Protein AF-A0A9P8XWJ1-F1 (afdb_monomer)

pLDDT: mean 86.33, std 16.51, range [30.7, 98.38]

Structure (mmCIF, N/CA/C/O backbone):
data_AF-A0A9P8XWJ1-F1
#
_entry.id   AF-A0A9P8XWJ1-F1
#
loop_
_atom_site.group_PDB
_atom_site.id
_atom_site.type_symbol
_atom_site.label_atom_id
_atom_site.label_alt_id
_atom_site.label_comp_id
_atom_site.label_asym_id
_atom_site.label_entity_id
_atom_site.label_seq_id
_atom_site.pdbx_PDB_ins_code
_atom_site.Cartn_x
_atom_site.Cartn_y
_atom_site.Cartn_z
_atom_site.occupancy
_atom_site.B_iso_or_equiv
_atom_site.auth_seq_id
_atom_site.auth_comp_id
_atom_site.auth_asym_id
_atom_site.auth_atom_id
_atom_site.pdbx_PDB_model_num
ATOM 1 N N . MET A 1 1 ? -22.906 -2.583 7.189 1.00 64.31 1 MET A N 1
ATOM 2 C CA . MET A 1 1 ? -22.920 -3.419 5.967 1.00 64.31 1 MET A CA 1
ATOM 3 C C . MET A 1 1 ? -23.234 -4.863 6.345 1.00 64.31 1 MET A C 1
ATOM 5 O O . MET A 1 1 ? -22.630 -5.348 7.299 1.00 64.31 1 MET A O 1
ATOM 9 N N . LYS A 1 2 ? -24.200 -5.503 5.668 1.00 77.75 2 LYS A N 1
ATOM 10 C CA . LYS A 1 2 ? -24.545 -6.926 5.864 1.00 77.75 2 LYS A CA 1
ATOM 11 C C . LYS A 1 2 ? -23.420 -7.808 5.301 1.00 77.75 2 LYS A C 1
ATOM 13 O O . LYS A 1 2 ? -22.764 -7.392 4.348 1.00 77.75 2 LYS A O 1
ATOM 18 N N . LEU A 1 3 ? -23.204 -9.005 5.848 1.00 74.56 3 LEU A N 1
ATOM 19 C CA . LEU A 1 3 ? -22.128 -9.899 5.391 1.00 74.56 3 LEU A CA 1
ATOM 20 C C . LEU A 1 3 ? -22.255 -10.234 3.892 1.00 74.56 3 LEU A C 1
ATOM 22 O O . LEU A 1 3 ? -21.298 -10.051 3.153 1.00 74.56 3 LEU A O 1
ATOM 26 N N . SER A 1 4 ? -23.468 -10.528 3.418 1.00 76.38 4 SER A N 1
ATOM 27 C CA . SER A 1 4 ? -23.737 -10.803 1.998 1.00 76.38 4 SER A CA 1
ATOM 28 C C . SER A 1 4 ? -23.405 -9.633 1.060 1.00 76.38 4 SER A C 1
ATOM 30 O O . SER A 1 4 ? -22.922 -9.835 -0.049 1.00 76.38 4 SER A O 1
ATOM 32 N N . SER A 1 5 ? -23.613 -8.388 1.504 1.00 90.81 5 SER A N 1
ATOM 33 C CA . SER A 1 5 ? -23.203 -7.197 0.738 1.00 90.81 5 SER A CA 1
ATOM 34 C C . SER A 1 5 ? -21.687 -6.973 0.735 1.00 90.81 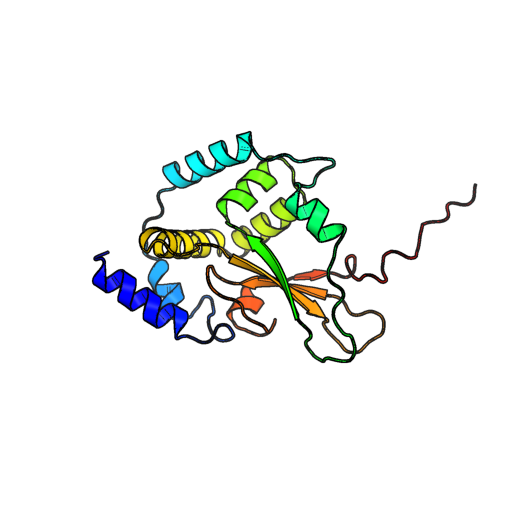5 SER A C 1
ATOM 36 O O . SER A 1 5 ? -21.157 -6.428 -0.228 1.00 90.81 5 SER A O 1
ATOM 38 N N . LEU A 1 6 ? -20.987 -7.399 1.792 1.00 94.06 6 LEU A N 1
ATOM 39 C CA . LEU A 1 6 ? -19.530 -7.308 1.890 1.00 94.06 6 LEU A CA 1
ATOM 40 C C . LEU A 1 6 ? -18.852 -8.360 1.001 1.00 94.06 6 LEU A C 1
ATOM 42 O O . LEU A 1 6 ? -17.902 -8.040 0.295 1.00 94.06 6 LEU A O 1
ATOM 46 N N . GLU A 1 7 ? -19.377 -9.585 0.995 1.00 96.00 7 GLU A N 1
ATOM 47 C CA . GLU A 1 7 ? -18.933 -10.662 0.106 1.00 96.00 7 GLU A CA 1
ATOM 48 C C . GLU A 1 7 ? -19.152 -10.291 -1.363 1.00 96.00 7 GLU A C 1
ATOM 50 O O . GLU A 1 7 ? -18.233 -10.426 -2.164 1.00 96.00 7 GLU A O 1
ATOM 55 N N . ALA A 1 8 ? -20.323 -9.744 -1.715 1.00 96.44 8 ALA A N 1
ATOM 56 C CA . ALA A 1 8 ? -20.602 -9.285 -3.077 1.00 96.44 8 ALA A CA 1
ATOM 57 C C . ALA A 1 8 ? -19.639 -8.175 -3.530 1.00 96.44 8 ALA A C 1
ATOM 59 O O . ALA A 1 8 ? -19.135 -8.219 -4.652 1.00 96.44 8 ALA A O 1
ATOM 60 N N . TRP A 1 9 ? -19.343 -7.205 -2.654 1.00 96.88 9 TRP A N 1
ATOM 61 C CA . TRP A 1 9 ? -18.320 -6.199 -2.938 1.00 96.88 9 TRP A CA 1
ATOM 62 C C . TRP A 1 9 ? -16.950 -6.839 -3.158 1.00 96.88 9 TRP A C 1
ATOM 64 O O . TRP A 1 9 ? -16.271 -6.470 -4.108 1.00 96.88 9 TRP A O 1
ATOM 74 N N . TYR A 1 10 ? -16.551 -7.794 -2.315 1.00 97.50 10 TYR A N 1
ATOM 75 C CA . TYR A 1 10 ? -15.252 -8.446 -2.449 1.00 97.50 10 TYR A CA 1
ATOM 76 C C . TYR A 1 10 ? -15.139 -9.225 -3.760 1.00 97.50 10 TYR A C 1
ATOM 78 O O . TYR A 1 10 ? -14.129 -9.092 -4.439 1.00 97.50 10 TYR A O 1
ATOM 86 N N . GLN A 1 11 ? -16.184 -9.957 -4.159 1.00 97.56 11 GLN A N 1
ATOM 87 C CA . GLN A 1 11 ? -16.216 -10.657 -5.447 1.00 97.56 11 GLN A CA 1
ATOM 88 C C . GLN A 1 11 ? -16.068 -9.688 -6.625 1.00 97.56 11 GLN A C 1
ATOM 90 O O . GLN A 1 11 ? -15.274 -9.944 -7.523 1.00 97.56 11 GLN A O 1
ATOM 95 N N . ALA A 1 12 ? -16.766 -8.548 -6.600 1.00 97.00 12 ALA A N 1
ATOM 96 C CA . ALA A 1 12 ? -16.588 -7.510 -7.615 1.00 97.00 12 ALA A CA 1
ATOM 97 C C . ALA A 1 12 ? -15.168 -6.919 -7.583 1.00 97.00 12 ALA A C 1
ATOM 99 O O . ALA A 1 12 ? -14.550 -6.738 -8.626 1.00 97.00 12 ALA A O 1
ATOM 100 N N . TYR A 1 13 ? -14.638 -6.668 -6.384 1.00 96.94 13 TYR A N 1
ATOM 101 C CA . TYR A 1 13 ? -13.308 -6.110 -6.181 1.00 96.94 13 TYR A CA 1
ATOM 102 C C . TYR A 1 13 ? -12.210 -7.015 -6.740 1.00 96.94 13 TYR A C 1
ATOM 104 O O . TYR A 1 13 ? -11.334 -6.522 -7.437 1.00 96.94 13 TYR A O 1
ATOM 112 N N . ILE A 1 14 ? -12.244 -8.327 -6.487 1.00 95.94 14 ILE A N 1
ATOM 113 C CA . ILE A 1 14 ? -11.235 -9.255 -7.030 1.00 95.94 14 ILE A CA 1
ATOM 114 C C . ILE A 1 14 ? -11.443 -9.577 -8.510 1.00 95.94 14 ILE A C 1
ATOM 116 O O . ILE A 1 14 ? -10.477 -9.922 -9.179 1.00 95.94 14 ILE A O 1
ATOM 120 N N . ALA A 1 15 ? -12.677 -9.485 -9.012 1.00 96.31 15 ALA A N 1
ATOM 121 C CA . ALA A 1 15 ? -12.976 -9.726 -10.420 1.00 96.31 15 ALA A CA 1
ATOM 122 C C . ALA A 1 15 ? -12.521 -8.570 -11.323 1.00 96.31 15 ALA A C 1
ATOM 124 O O . ALA A 1 15 ? -12.280 -8.786 -12.509 1.00 96.31 15 ALA A O 1
ATOM 125 N N . GLU A 1 16 ? -12.421 -7.352 -10.785 1.00 94.94 16 GLU A N 1
ATOM 126 C CA . GLU A 1 16 ? -11.875 -6.210 -11.515 1.00 94.94 16 GLU A CA 1
ATOM 127 C C . GLU A 1 16 ? -10.370 -6.389 -11.741 1.00 94.94 16 GLU A C 1
ATOM 129 O O . GLU A 1 16 ? -9.641 -6.706 -10.803 1.00 94.94 16 GLU A O 1
ATOM 134 N N . ASP A 1 17 ? -9.898 -6.184 -12.974 1.00 93.38 17 ASP A N 1
ATOM 135 C CA . ASP A 1 17 ? -8.477 -6.310 -13.314 1.00 93.38 17 ASP A CA 1
ATOM 136 C C . ASP A 1 17 ? -7.627 -5.404 -12.410 1.00 93.38 17 ASP A C 1
ATOM 138 O O . ASP A 1 17 ? -7.921 -4.220 -12.211 1.00 93.38 17 ASP A O 1
ATOM 142 N N . ASP A 1 18 ? -6.560 -5.965 -11.848 1.00 92.38 18 ASP A N 1
ATOM 143 C CA . ASP A 1 18 ? -5.621 -5.260 -10.984 1.00 92.38 18 ASP A CA 1
ATOM 144 C C . ASP A 1 18 ? -5.006 -4.053 -11.703 1.00 92.38 18 ASP A C 1
ATOM 146 O O . ASP A 1 18 ? -4.835 -3.000 -11.089 1.00 92.38 18 ASP A O 1
ATOM 150 N N . ASN A 1 19 ? -4.763 -4.166 -13.014 1.00 89.81 19 ASN A N 1
ATOM 151 C CA . ASN A 1 19 ? -4.269 -3.066 -13.842 1.00 89.81 19 ASN A CA 1
ATOM 152 C C . ASN A 1 19 ? -5.364 -2.079 -14.283 1.00 89.81 19 ASN A C 1
ATOM 154 O O . ASN A 1 19 ? -5.041 -1.066 -14.893 1.00 89.81 19 ASN A O 1
ATOM 158 N N . ALA A 1 20 ? -6.640 -2.339 -13.995 1.00 89.31 20 ALA A N 1
ATOM 159 C CA . ALA A 1 20 ? -7.745 -1.415 -14.268 1.00 89.31 20 ALA A CA 1
ATOM 160 C C . ALA A 1 20 ? -8.297 -0.758 -12.991 1.00 89.31 20 ALA A C 1
ATOM 162 O O . ALA A 1 20 ? -8.920 0.302 -13.060 1.00 89.31 20 ALA A O 1
ATOM 163 N N . THR A 1 21 ? -8.037 -1.356 -11.823 1.00 90.50 21 THR A N 1
ATOM 164 C CA . THR A 1 21 ? -8.576 -0.915 -10.532 1.00 90.50 21 THR A CA 1
ATOM 165 C C . THR A 1 21 ? -7.928 0.402 -10.091 1.00 90.50 21 THR A C 1
ATOM 167 O O . THR A 1 21 ? -6.889 0.424 -9.430 1.00 90.50 21 THR A O 1
ATOM 170 N N . GLY A 1 22 ? -8.551 1.524 -10.449 1.00 90.88 22 GLY A N 1
ATOM 171 C CA . GLY A 1 22 ? -8.127 2.871 -10.056 1.00 90.88 22 GLY A CA 1
ATOM 172 C C . GLY A 1 22 ? -8.945 3.469 -8.916 1.00 90.88 22 GLY A C 1
ATOM 173 O O . GLY A 1 22 ? -9.939 2.898 -8.463 1.00 90.88 22 GLY A O 1
ATOM 174 N N . VAL A 1 23 ? -8.565 4.677 -8.491 1.00 91.50 23 VAL A N 1
ATOM 175 C CA . VAL A 1 23 ? -9.314 5.464 -7.491 1.00 91.50 23 VAL A CA 1
ATOM 176 C C . VAL A 1 23 ? -10.770 5.650 -7.911 1.00 91.50 23 VAL A C 1
ATOM 178 O O . VAL A 1 23 ? -11.657 5.583 -7.063 1.00 91.50 23 VAL A O 1
ATOM 181 N N . ASP A 1 24 ? -11.022 5.843 -9.205 1.00 92.12 24 ASP A N 1
ATOM 182 C CA . ASP A 1 24 ? -12.349 6.095 -9.775 1.00 92.12 24 ASP A CA 1
ATOM 183 C C . ASP A 1 24 ? -13.157 4.834 -10.094 1.00 92.12 24 ASP A C 1
ATOM 185 O O . ASP A 1 24 ? -14.323 4.940 -10.474 1.00 92.12 24 ASP A O 1
ATOM 189 N N . SER A 1 25 ? -12.590 3.643 -9.870 1.00 93.88 25 SER A N 1
ATOM 190 C CA . SER A 1 25 ? -13.332 2.389 -10.020 1.00 93.88 25 SER A CA 1
ATOM 191 C C . SER A 1 25 ? -14.533 2.341 -9.075 1.00 93.88 25 SER A C 1
ATOM 193 O O . SER A 1 25 ? -14.470 2.778 -7.920 1.00 93.88 25 SER A O 1
ATOM 195 N N . ALA A 1 26 ? -15.644 1.767 -9.540 1.00 95.31 26 ALA A N 1
ATOM 196 C CA . ALA A 1 26 ? -16.858 1.662 -8.735 1.00 95.31 26 ALA A CA 1
ATOM 197 C C . ALA A 1 26 ? -16.607 0.890 -7.426 1.00 95.31 26 ALA A C 1
ATOM 199 O O . ALA A 1 26 ? -17.133 1.267 -6.376 1.00 95.31 26 ALA A O 1
ATOM 200 N N . VAL A 1 27 ? -15.761 -0.146 -7.462 1.00 95.69 27 VAL A N 1
ATOM 201 C CA . VAL A 1 27 ? -15.420 -0.964 -6.288 1.00 95.69 27 VAL A CA 1
ATOM 202 C C . VAL A 1 27 ? -14.600 -0.196 -5.247 1.00 95.69 27 VAL A C 1
ATOM 204 O O . VAL A 1 27 ? -14.823 -0.397 -4.051 1.00 95.69 27 VAL A O 1
ATOM 207 N N . VAL A 1 28 ? -13.716 0.722 -5.659 1.00 95.56 28 VAL A N 1
ATOM 208 C CA . VAL A 1 28 ? -12.956 1.592 -4.743 1.00 95.56 28 VAL A CA 1
ATOM 209 C C . VAL A 1 28 ? -13.824 2.751 -4.252 1.00 95.56 28 VAL A C 1
ATOM 211 O O . VAL A 1 28 ? -13.854 3.052 -3.058 1.00 95.56 28 VAL A O 1
ATOM 214 N N . GLN A 1 29 ? -14.613 3.372 -5.127 1.00 96.12 29 GLN A N 1
ATOM 215 C CA . GLN A 1 29 ? -15.541 4.442 -4.744 1.00 96.12 29 GLN A CA 1
ATOM 216 C C . GLN A 1 29 ? -16.587 3.947 -3.733 1.00 96.12 29 GLN A C 1
ATOM 218 O O . GLN A 1 29 ? -16.940 4.678 -2.805 1.00 96.12 29 GLN A O 1
ATOM 223 N N . ALA A 1 30 ? -17.009 2.682 -3.832 1.00 96.31 30 ALA A N 1
ATOM 224 C CA . ALA A 1 30 ? -17.954 2.061 -2.908 1.00 96.31 30 ALA A CA 1
ATOM 225 C C . ALA A 1 30 ? -17.471 2.026 -1.449 1.00 96.31 30 ALA A C 1
ATOM 227 O O . ALA A 1 30 ? -18.305 1.852 -0.559 1.00 96.31 30 ALA A O 1
ATOM 228 N N . VAL A 1 31 ? -16.166 2.173 -1.175 1.00 96.38 31 VAL A N 1
ATOM 229 C CA . VAL A 1 31 ? -15.649 2.245 0.202 1.00 96.38 31 VAL A CA 1
ATOM 230 C C . VAL A 1 31 ? -15.638 3.670 0.763 1.00 96.38 31 VAL A C 1
ATOM 232 O O . VAL A 1 31 ? -15.475 3.843 1.965 1.00 96.38 31 VAL A O 1
ATOM 235 N N . LYS A 1 32 ? -15.821 4.720 -0.054 1.00 93.88 32 LYS A N 1
ATOM 236 C CA . LYS A 1 32 ? -15.664 6.120 0.394 1.00 93.88 32 LYS A CA 1
ATOM 237 C C . LYS A 1 32 ? -16.662 6.556 1.468 1.00 93.88 32 LYS A C 1
ATOM 239 O O . LYS A 1 32 ? -16.348 7.455 2.247 1.00 93.88 32 LYS A O 1
ATOM 244 N N . SER A 1 33 ? -17.839 5.940 1.521 1.00 92.75 33 SER A N 1
ATOM 245 C CA . SER A 1 33 ? -18.840 6.188 2.564 1.00 92.75 33 SER A CA 1
ATOM 246 C C . SER A 1 33 ? -18.618 5.356 3.826 1.00 92.75 33 SER A C 1
ATOM 248 O O . SER A 1 33 ? -19.336 5.547 4.805 1.00 92.75 33 SER A O 1
ATOM 250 N N . ASP A 1 34 ? -17.666 4.419 3.822 1.00 95.62 34 ASP A N 1
ATOM 251 C CA . ASP A 1 34 ? -17.438 3.568 4.980 1.00 95.62 34 ASP A CA 1
ATOM 252 C C . ASP A 1 34 ? -16.922 4.391 6.156 1.00 95.62 34 ASP A C 1
ATOM 254 O O . ASP A 1 34 ? -16.013 5.229 6.031 1.00 95.62 34 ASP A O 1
ATOM 258 N N . TYR A 1 35 ? -17.512 4.113 7.316 1.00 95.31 35 TYR A N 1
ATOM 259 C CA . TYR A 1 35 ? -17.020 4.606 8.586 1.00 95.31 35 TYR A CA 1
ATOM 260 C C . TYR A 1 35 ? -15.664 3.963 8.880 1.00 95.31 35 TYR A C 1
ATOM 262 O O . TYR A 1 35 ? -15.520 2.740 8.820 1.00 95.31 35 TYR A O 1
ATOM 270 N N . LEU A 1 36 ? -14.686 4.811 9.181 1.00 95.69 36 LEU A N 1
ATOM 271 C CA . LEU A 1 36 ? -13.386 4.408 9.688 1.00 95.69 36 LEU A CA 1
ATOM 272 C C . LEU A 1 36 ? -13.329 4.859 11.145 1.00 95.69 36 LEU A C 1
ATOM 274 O O . LEU A 1 36 ? -13.524 6.041 11.423 1.00 95.69 36 LEU A O 1
ATOM 278 N N . ASP A 1 37 ? -13.119 3.908 12.047 1.00 95.94 37 ASP A N 1
ATOM 279 C CA . ASP A 1 37 ? -12.967 4.175 13.473 1.00 95.94 37 ASP A CA 1
ATOM 280 C C . ASP A 1 37 ? -11.558 4.733 13.716 1.00 95.94 37 ASP A C 1
ATOM 282 O O . ASP A 1 37 ? -10.585 3.984 13.826 1.00 95.94 37 ASP A O 1
ATOM 286 N N . ASP A 1 38 ? -11.442 6.062 13.687 1.00 95.50 38 ASP A N 1
ATOM 287 C CA . ASP A 1 38 ? -10.157 6.758 13.786 1.00 95.50 38 ASP A CA 1
ATOM 288 C C . ASP A 1 38 ? -9.490 6.522 15.166 1.00 95.50 38 ASP A C 1
ATOM 290 O O . ASP A 1 38 ? -8.261 6.446 15.242 1.00 95.50 38 ASP A O 1
ATOM 294 N N . ASP A 1 39 ? -10.271 6.297 16.233 1.00 97.50 39 ASP A N 1
ATOM 295 C CA . ASP A 1 39 ? -9.760 5.972 17.574 1.00 97.50 39 ASP A CA 1
ATOM 296 C C . ASP A 1 39 ? -9.165 4.561 17.624 1.00 97.50 39 ASP A C 1
ATOM 298 O O . ASP A 1 39 ? -8.081 4.354 18.183 1.00 97.50 39 ASP A O 1
ATOM 302 N N . LEU A 1 40 ? -9.835 3.586 17.002 1.00 95.56 40 LEU A N 1
ATOM 303 C CA . LEU A 1 40 ? -9.312 2.228 16.864 1.00 95.56 40 LEU A CA 1
ATOM 304 C C . LEU A 1 40 ? -8.042 2.208 16.006 1.00 95.56 40 LEU A C 1
ATOM 306 O O . LEU A 1 40 ? -7.062 1.559 16.380 1.00 95.56 40 LEU A O 1
ATOM 310 N N . VAL A 1 41 ? -8.041 2.932 14.881 1.00 96.94 41 VAL A N 1
ATOM 311 C CA . VAL A 1 41 ? -6.864 3.070 14.009 1.00 96.94 41 VAL A CA 1
ATOM 312 C C . VAL A 1 41 ? -5.699 3.665 14.794 1.00 96.94 41 VAL A C 1
ATOM 314 O O . VAL A 1 41 ? -4.618 3.080 14.807 1.00 96.94 41 VAL A O 1
ATOM 317 N N . ASN A 1 42 ? -5.911 4.775 15.507 1.00 97.56 42 ASN A N 1
ATOM 318 C CA . ASN A 1 42 ? -4.863 5.396 16.311 1.00 97.56 42 ASN A CA 1
ATOM 319 C C . ASN A 1 42 ? -4.377 4.460 17.426 1.00 97.56 42 ASN A C 1
ATOM 321 O O . ASN A 1 42 ? -3.173 4.308 17.613 1.00 97.56 42 ASN A O 1
ATOM 325 N N . SER A 1 43 ? -5.282 3.769 18.122 1.00 97.62 43 SER A N 1
ATOM 326 C CA . SER A 1 43 ? -4.913 2.807 19.168 1.00 97.62 43 SER A CA 1
ATOM 327 C C . SER A 1 43 ? -4.020 1.692 18.621 1.00 97.62 43 SER A C 1
ATOM 329 O O . SER A 1 43 ? -3.002 1.353 19.231 1.00 97.62 43 SER A O 1
ATOM 331 N N . ARG A 1 44 ? -4.348 1.155 17.439 1.00 97.06 44 ARG A N 1
ATOM 332 C CA . ARG A 1 44 ? -3.524 0.145 16.769 1.00 97.06 44 ARG A CA 1
ATOM 333 C C . ARG A 1 44 ? -2.182 0.715 16.321 1.00 97.06 44 ARG A C 1
ATOM 335 O O . ARG A 1 44 ? -1.163 0.071 16.551 1.00 97.06 44 ARG A O 1
ATOM 342 N N . VAL A 1 45 ? -2.152 1.928 15.772 1.00 98.12 45 VAL A N 1
ATOM 343 C CA . VAL A 1 45 ? -0.901 2.614 15.417 1.00 98.12 45 VAL A CA 1
ATOM 344 C C . VAL A 1 45 ? -0.007 2.790 16.646 1.00 98.12 45 VAL A C 1
ATOM 346 O O . VAL A 1 45 ? 1.157 2.412 16.580 1.00 98.12 45 VAL A O 1
ATOM 349 N N . GLN A 1 46 ? -0.525 3.271 17.784 1.00 97.94 46 GLN A N 1
ATOM 350 C CA . GLN A 1 46 ? 0.268 3.405 19.018 1.00 97.94 46 GLN A CA 1
ATOM 351 C C . GLN A 1 46 ? 0.781 2.051 19.529 1.00 97.94 46 GLN A C 1
ATOM 353 O O . GLN A 1 46 ? 1.933 1.947 19.951 1.00 97.94 46 GLN A O 1
ATOM 358 N N . SER A 1 47 ? -0.040 1.000 19.451 1.00 97.50 47 SER A N 1
ATOM 359 C CA . SER A 1 47 ? 0.382 -0.356 19.818 1.00 97.50 47 SER A CA 1
ATOM 360 C C . SER A 1 47 ? 1.512 -0.869 18.921 1.00 97.50 47 SER A C 1
ATOM 362 O O . SER A 1 47 ? 2.482 -1.429 19.424 1.00 97.50 47 SER A O 1
ATOM 364 N N . LEU A 1 48 ? 1.409 -0.675 17.603 1.00 97.12 48 LEU A N 1
ATOM 365 C CA . LEU A 1 48 ? 2.443 -1.075 16.644 1.00 97.12 48 LEU A CA 1
ATOM 366 C C . LEU A 1 48 ? 3.722 -0.259 16.838 1.00 97.12 48 LEU A C 1
ATOM 368 O O . LEU A 1 48 ? 4.822 -0.806 16.780 1.00 97.12 48 LEU A O 1
ATOM 372 N N . ARG A 1 49 ? 3.575 1.033 17.141 1.00 96.06 49 ARG A N 1
ATOM 373 C CA . ARG A 1 49 ? 4.666 1.972 17.401 1.00 96.06 49 ARG A CA 1
ATOM 374 C C . ARG A 1 49 ? 5.553 1.505 18.554 1.00 96.06 49 ARG A C 1
ATOM 376 O O . ARG A 1 49 ? 6.768 1.495 18.408 1.00 96.06 49 ARG A O 1
ATOM 383 N N . ALA A 1 50 ? 4.955 1.011 19.640 1.00 92.00 50 ALA A N 1
ATOM 384 C CA . ALA A 1 50 ? 5.686 0.453 20.782 1.00 92.00 50 ALA A CA 1
ATOM 385 C C . ALA A 1 50 ? 6.579 -0.753 20.421 1.00 92.00 50 ALA A C 1
ATOM 387 O O . ALA A 1 50 ? 7.513 -1.073 21.153 1.00 92.00 50 ALA A O 1
ATOM 388 N N . THR A 1 51 ? 6.301 -1.418 19.296 1.00 92.94 51 THR A N 1
ATOM 389 C CA . THR A 1 51 ? 7.056 -2.580 18.801 1.00 92.94 51 THR A CA 1
ATOM 390 C C . THR A 1 51 ? 7.895 -2.282 17.555 1.00 92.94 51 THR A C 1
ATOM 392 O O . THR A 1 51 ? 8.655 -3.138 17.101 1.00 92.94 51 THR A O 1
ATOM 395 N N . ALA A 1 52 ? 7.779 -1.080 16.985 1.00 91.94 52 ALA A N 1
ATOM 396 C CA . ALA A 1 52 ? 8.467 -0.711 15.759 1.00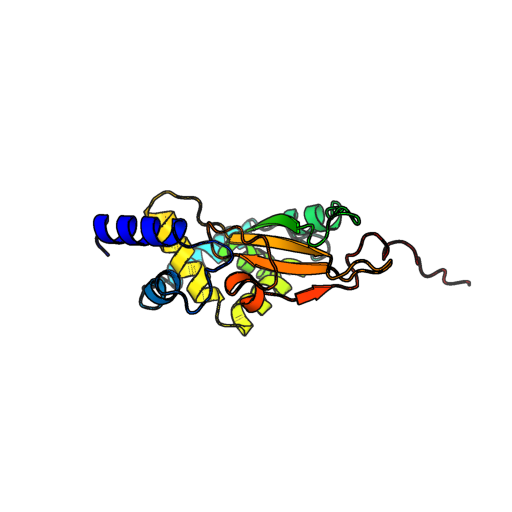 91.94 52 ALA A CA 1
ATOM 397 C C . ALA A 1 52 ? 9.944 -0.411 16.053 1.00 91.94 52 ALA A C 1
ATOM 399 O O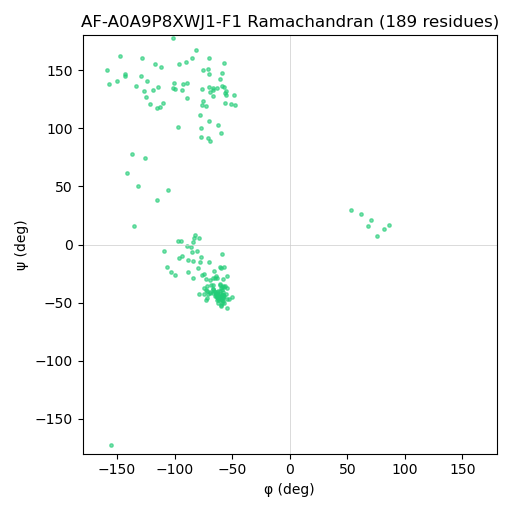 . ALA A 1 52 ? 10.311 0.669 16.499 1.00 91.94 52 ALA A O 1
ATOM 400 N N . CYS A 1 53 ? 10.818 -1.376 15.776 1.00 93.06 53 CYS A N 1
ATOM 401 C CA . CYS A 1 53 ? 12.258 -1.177 15.887 1.00 93.06 53 CYS A CA 1
ATOM 402 C C . CYS A 1 53 ? 12.781 -0.401 14.665 1.00 93.06 53 CYS A C 1
ATOM 404 O O . CYS A 1 53 ? 12.770 -0.920 13.542 1.00 93.06 53 CYS A O 1
ATOM 406 N N . VAL A 1 54 ? 13.217 0.846 14.883 1.00 96.00 54 VAL A N 1
ATOM 407 C CA . VAL A 1 54 ? 13.861 1.704 13.876 1.00 96.00 54 VAL A CA 1
ATOM 408 C C . VAL A 1 54 ? 15.318 1.936 14.261 1.00 96.00 54 VAL A C 1
ATOM 410 O O . VAL A 1 54 ? 15.622 2.550 15.279 1.00 96.00 54 VAL A O 1
ATOM 413 N N . GLU A 1 55 ? 16.231 1.489 13.404 1.00 94.69 55 GLU A N 1
ATOM 414 C CA . GLU A 1 55 ? 17.671 1.649 13.583 1.00 94.69 55 GLU A CA 1
ATOM 415 C C . GLU A 1 55 ? 18.235 2.476 12.432 1.00 94.69 55 GLU A C 1
ATOM 417 O O . GLU A 1 55 ? 17.918 2.242 11.266 1.00 94.69 55 GLU A O 1
ATOM 422 N N . GLN A 1 56 ? 19.069 3.471 12.747 1.00 94.94 56 GLN A N 1
ATOM 423 C CA . GLN A 1 56 ? 19.706 4.340 11.743 1.00 94.94 56 GLN A CA 1
ATOM 424 C C . GLN A 1 56 ? 18.699 4.993 10.766 1.00 94.94 56 GLN A C 1
ATOM 426 O O . GLN A 1 56 ? 19.023 5.304 9.621 1.00 94.94 56 GLN A O 1
ATOM 431 N N . GLY A 1 57 ? 17.466 5.228 11.229 1.00 96.19 57 GLY A N 1
ATOM 432 C CA . GLY A 1 57 ? 16.397 5.838 10.439 1.00 96.19 57 GLY A CA 1
ATOM 433 C C . GLY A 1 57 ? 15.641 4.881 9.514 1.00 96.19 57 GLY A C 1
ATOM 434 O O . GLY A 1 57 ? 14.903 5.358 8.652 1.00 96.19 57 GLY A O 1
ATOM 435 N N . PHE A 1 58 ? 15.784 3.560 9.667 1.00 97.19 58 PHE A N 1
ATOM 436 C CA . PHE A 1 58 ? 15.007 2.565 8.923 1.00 97.19 58 PHE A CA 1
ATOM 437 C C . PHE A 1 58 ? 14.460 1.477 9.851 1.00 97.19 58 PHE A C 1
ATOM 439 O O . PHE A 1 58 ? 15.172 0.967 10.712 1.00 97.19 58 PHE A O 1
ATOM 446 N N . CYS A 1 59 ? 13.193 1.094 9.672 1.00 97.44 59 CYS A N 1
ATOM 447 C CA . CYS A 1 59 ? 12.676 -0.110 10.318 1.00 97.44 59 CYS A CA 1
ATOM 448 C C . CYS A 1 59 ? 13.295 -1.365 9.687 1.00 97.44 59 CYS A C 1
ATOM 450 O O . CYS A 1 59 ? 13.758 -1.318 8.543 1.00 97.44 59 CYS A O 1
ATOM 452 N N . HIS A 1 60 ? 13.252 -2.494 10.400 1.00 95.44 60 HIS A N 1
ATOM 453 C CA . HIS A 1 60 ? 13.848 -3.756 9.942 1.00 95.44 60 HIS A CA 1
ATOM 454 C C . HIS A 1 60 ? 13.426 -4.146 8.512 1.00 95.44 60 HIS A C 1
ATOM 456 O O . HIS A 1 60 ? 14.275 -4.461 7.682 1.00 95.44 60 HIS A O 1
ATOM 462 N N . GLN A 1 61 ? 12.132 -4.035 8.184 1.00 95.31 61 GLN A N 1
ATOM 463 C CA . GLN A 1 61 ? 11.616 -4.348 6.844 1.00 95.31 61 GLN A CA 1
ATOM 464 C C . GLN A 1 61 ? 12.185 -3.417 5.759 1.00 95.31 61 GLN A C 1
ATOM 466 O O . GLN A 1 61 ? 12.554 -3.876 4.682 1.00 95.31 61 GLN A O 1
ATOM 471 N N . CYS A 1 62 ? 12.268 -2.109 6.030 1.00 95.94 62 CYS A N 1
ATOM 472 C CA . CYS A 1 62 ? 12.820 -1.135 5.084 1.00 95.94 62 CYS A CA 1
ATOM 473 C C . CYS A 1 62 ? 14.325 -1.315 4.897 1.00 95.94 62 CYS A C 1
ATOM 475 O O . CYS A 1 62 ? 14.805 -1.237 3.771 1.00 95.94 62 CYS A O 1
ATOM 477 N N . LYS A 1 63 ? 15.056 -1.567 5.988 1.00 95.00 63 LYS A N 1
ATOM 478 C CA . LYS A 1 63 ? 16.492 -1.848 5.949 1.00 95.00 63 LYS A CA 1
ATOM 479 C C . LYS A 1 63 ? 16.765 -3.086 5.099 1.00 95.00 63 LYS A C 1
ATOM 481 O O . LYS A 1 63 ? 17.506 -2.995 4.128 1.00 95.00 63 LYS A O 1
ATOM 486 N N . HIS A 1 64 ? 16.068 -4.187 5.386 1.00 94.38 64 HIS A N 1
ATOM 487 C CA . HIS A 1 64 ? 16.185 -5.423 4.618 1.00 94.38 64 HIS A CA 1
ATOM 488 C C . HIS A 1 64 ? 15.863 -5.209 3.135 1.00 94.38 64 HIS A C 1
ATOM 490 O O . HIS A 1 64 ? 16.614 -5.664 2.278 1.00 94.38 64 HIS A O 1
ATOM 496 N N . LEU A 1 65 ? 14.768 -4.505 2.822 1.00 94.25 65 LEU A N 1
ATOM 497 C CA . LEU A 1 65 ? 14.386 -4.195 1.444 1.00 94.25 65 LEU A CA 1
ATOM 498 C C . LEU A 1 65 ? 15.480 -3.412 0.702 1.00 94.25 65 LEU A C 1
ATOM 500 O O . LEU A 1 65 ? 15.778 -3.734 -0.441 1.00 94.25 65 LEU A O 1
ATOM 504 N N . LEU A 1 66 ? 16.069 -2.392 1.329 1.00 91.56 66 LEU A N 1
ATOM 505 C CA . LEU A 1 66 ? 17.103 -1.566 0.700 1.00 91.56 66 LEU A CA 1
ATOM 506 C C . LEU A 1 66 ? 18.437 -2.311 0.545 1.00 91.56 66 LEU A C 1
ATOM 508 O O . LEU A 1 66 ? 19.112 -2.137 -0.464 1.00 91.56 66 LEU A O 1
ATOM 512 N N . GLU A 1 67 ? 18.800 -3.164 1.505 1.00 92.12 67 GLU A N 1
ATOM 513 C CA . GLU A 1 67 ? 19.993 -4.022 1.430 1.00 92.12 67 GLU A CA 1
ATOM 514 C C . GLU A 1 67 ? 19.847 -5.135 0.378 1.00 92.12 67 GLU A C 1
ATOM 516 O O . GLU A 1 67 ? 20.829 -5.529 -0.248 1.00 92.12 67 GLU A O 1
ATOM 521 N N . HIS A 1 68 ? 18.619 -5.608 0.148 1.00 92.12 68 HIS A N 1
ATOM 522 C CA . HIS A 1 68 ? 18.290 -6.685 -0.790 1.00 92.1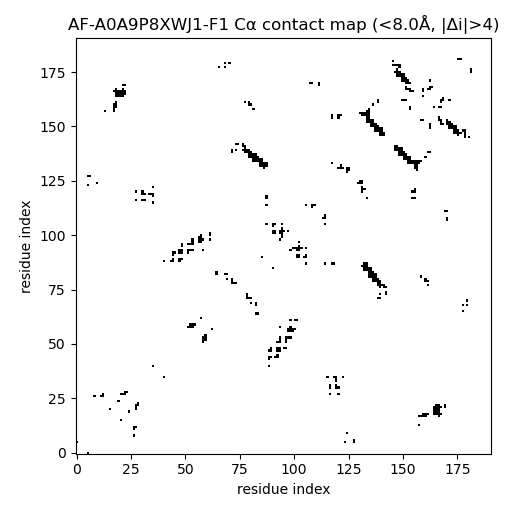2 68 HIS A CA 1
ATOM 523 C C . HIS A 1 68 ? 17.413 -6.182 -1.933 1.00 92.12 68 HIS A C 1
ATOM 525 O O . HIS A 1 68 ? 16.474 -6.862 -2.364 1.00 92.12 68 HIS A O 1
ATOM 531 N N . TRP A 1 69 ? 17.701 -4.969 -2.405 1.00 89.75 69 TRP A N 1
ATOM 532 C CA . TRP A 1 69 ? 16.906 -4.347 -3.448 1.00 89.75 69 TRP A CA 1
ATOM 533 C C . TRP A 1 69 ? 16.841 -5.256 -4.684 1.00 89.75 69 TRP A C 1
ATOM 535 O O . TRP A 1 69 ? 17.877 -5.765 -5.127 1.00 89.75 69 TRP A O 1
ATOM 545 N N . PRO A 1 70 ? 15.649 -5.528 -5.242 1.00 88.44 70 PRO A N 1
ATOM 546 C CA . PRO A 1 70 ? 15.522 -6.535 -6.281 1.00 88.44 70 PRO A CA 1
ATOM 547 C C . PRO A 1 70 ? 16.244 -6.116 -7.560 1.00 88.44 70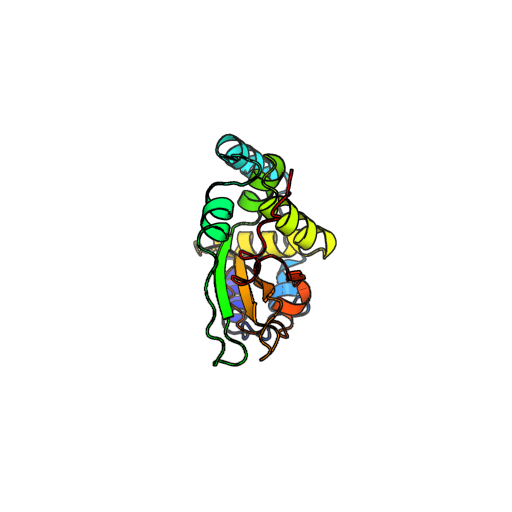 PRO A C 1
ATOM 549 O O . PRO A 1 70 ? 16.046 -5.021 -8.088 1.00 88.44 70 PRO A O 1
ATOM 552 N N . SER A 1 71 ? 17.014 -7.049 -8.116 1.00 85.00 71 SER A N 1
ATOM 553 C CA . SER A 1 71 ? 17.462 -6.946 -9.501 1.00 85.00 71 SER A CA 1
ATOM 554 C C . SER A 1 71 ? 16.294 -7.292 -10.421 1.00 85.00 71 SER A C 1
ATOM 556 O O . SER A 1 71 ? 15.684 -8.358 -10.291 1.00 85.00 71 SER A O 1
ATOM 558 N N . LEU A 1 72 ? 15.963 -6.372 -11.322 1.00 85.56 72 LEU A N 1
ATOM 559 C CA . LEU A 1 72 ? 14.967 -6.573 -12.365 1.00 85.56 72 LEU A CA 1
ATOM 560 C C . LEU A 1 72 ? 15.686 -6.911 -13.681 1.00 85.56 72 LEU A C 1
ATOM 562 O O . LEU A 1 72 ? 16.660 -6.224 -14.011 1.00 85.56 72 LEU A O 1
ATOM 566 N N . PRO A 1 73 ? 15.237 -7.935 -14.434 1.00 84.06 73 PRO A N 1
ATOM 567 C CA . PRO A 1 73 ? 15.812 -8.259 -15.736 1.00 84.06 73 PRO A CA 1
ATOM 568 C C . PRO A 1 73 ? 15.739 -7.051 -16.678 1.00 84.06 73 PRO A C 1
ATOM 570 O O . PRO A 1 73 ? 14.730 -6.349 -16.726 1.00 84.06 73 PRO A O 1
ATOM 573 N N . ARG A 1 74 ? 16.841 -6.782 -17.386 1.00 76.56 74 ARG A N 1
ATOM 574 C CA . ARG A 1 74 ? 16.974 -5.623 -18.291 1.00 76.56 74 ARG A CA 1
ATOM 575 C C . ARG A 1 74 ? 16.400 -5.894 -19.676 1.00 76.56 74 ARG A C 1
ATOM 577 O O . ARG A 1 74 ? 15.963 -4.977 -20.351 1.00 76.56 74 ARG A O 1
ATOM 584 N N . ASP A 1 75 ? 16.436 -7.154 -20.079 1.00 77.19 75 ASP A N 1
ATOM 585 C CA . ASP A 1 75 ? 15.949 -7.683 -21.350 1.00 77.19 75 ASP A CA 1
ATOM 586 C C . ASP A 1 75 ? 14.426 -7.848 -21.380 1.00 77.19 75 ASP A C 1
ATOM 588 O O . ASP A 1 75 ? 13.829 -7.991 -22.445 1.00 77.19 75 ASP A O 1
ATOM 592 N N . VAL A 1 76 ? 13.782 -7.797 -20.214 1.00 77.62 76 VAL A N 1
ATOM 593 C CA . VAL A 1 76 ? 12.329 -7.849 -20.100 1.00 77.62 76 VAL A CA 1
ATOM 594 C C . VAL A 1 76 ? 11.798 -6.429 -19.972 1.00 77.62 76 VAL A C 1
ATOM 596 O O . VAL A 1 76 ? 11.811 -5.822 -18.896 1.00 77.62 76 VAL A O 1
ATOM 599 N N . LEU A 1 77 ? 11.286 -5.911 -21.090 1.00 74.44 77 LEU A N 1
ATOM 600 C CA . LEU A 1 77 ? 10.468 -4.704 -21.100 1.00 74.44 77 LEU A CA 1
ATOM 601 C C . LEU A 1 77 ? 9.391 -4.816 -20.021 1.00 74.44 77 LEU A C 1
ATOM 603 O O . LEU A 1 77 ? 8.667 -5.808 -19.953 1.00 74.44 77 LEU A O 1
ATOM 607 N N . ARG A 1 78 ? 9.287 -3.783 -19.180 1.00 78.38 78 ARG A N 1
ATOM 608 C CA . ARG A 1 78 ? 8.318 -3.716 -18.078 1.00 78.38 78 ARG A CA 1
ATOM 609 C C . ARG A 1 78 ? 8.489 -4.804 -17.009 1.00 78.38 78 ARG A C 1
ATOM 611 O O . ARG A 1 78 ? 7.527 -5.113 -16.308 1.00 78.38 78 ARG A O 1
ATOM 618 N N . ALA A 1 79 ? 9.698 -5.342 -16.830 1.00 85.62 79 ALA A N 1
ATOM 619 C CA . ALA A 1 79 ? 10.004 -6.163 -15.666 1.00 85.62 79 ALA A CA 1
ATOM 620 C C . ALA A 1 79 ? 9.584 -5.432 -14.387 1.00 85.62 79 ALA A C 1
ATOM 622 O O . ALA A 1 79 ? 10.065 -4.330 -14.111 1.00 85.62 79 ALA A O 1
ATOM 623 N N . HIS A 1 80 ? 8.693 -6.052 -13.619 1.00 90.56 80 HIS A N 1
ATOM 624 C CA . HIS A 1 80 ? 8.240 -5.537 -12.339 1.00 90.56 80 HIS A CA 1
ATOM 625 C C . HIS A 1 80 ? 8.366 -6.610 -11.262 1.00 90.56 80 HIS A C 1
ATOM 627 O O . HIS A 1 80 ? 8.457 -7.809 -11.545 1.00 90.56 80 HIS A O 1
ATOM 633 N N . ARG A 1 81 ? 8.373 -6.179 -10.004 1.00 92.88 81 ARG A N 1
ATOM 634 C CA . ARG A 1 81 ? 8.350 -7.083 -8.855 1.00 92.88 81 ARG A CA 1
ATOM 635 C C . ARG A 1 81 ? 7.647 -6.426 -7.677 1.00 92.88 81 ARG A C 1
ATOM 637 O O . ARG A 1 81 ? 7.876 -5.253 -7.397 1.00 92.88 81 ARG A O 1
ATOM 644 N N . ILE A 1 82 ? 6.854 -7.209 -6.948 1.00 94.38 82 ILE A N 1
ATOM 645 C CA . ILE A 1 82 ? 6.386 -6.833 -5.613 1.00 94.38 82 ILE A CA 1
ATOM 646 C C . ILE A 1 82 ? 7.561 -6.940 -4.644 1.00 94.38 82 ILE A C 1
ATOM 648 O O . ILE A 1 82 ? 8.140 -8.013 -4.478 1.00 94.38 82 ILE A O 1
ATOM 652 N N . VAL A 1 83 ? 7.929 -5.825 -4.023 1.00 94.88 83 VAL A N 1
ATOM 653 C CA . VAL A 1 83 ? 9.126 -5.735 -3.175 1.00 94.88 83 VAL A CA 1
ATOM 654 C C . VAL A 1 83 ? 8.796 -5.757 -1.694 1.00 94.88 83 VAL A C 1
ATOM 656 O O . VAL A 1 83 ? 9.640 -6.108 -0.874 1.00 94.88 83 VAL A O 1
ATOM 659 N N . ARG A 1 84 ? 7.567 -5.378 -1.340 1.00 95.00 84 ARG A N 1
ATOM 660 C CA . ARG A 1 84 ? 7.106 -5.365 0.043 1.00 95.00 84 ARG A CA 1
ATOM 661 C C . ARG A 1 84 ? 5.591 -5.446 0.104 1.00 95.00 84 ARG A C 1
ATOM 663 O O . ARG A 1 84 ? 4.900 -4.755 -0.634 1.00 95.00 84 ARG A O 1
ATOM 670 N N . VAL A 1 85 ? 5.093 -6.243 1.035 1.00 96.50 85 VAL A N 1
ATOM 671 C CA . VAL A 1 85 ? 3.701 -6.207 1.486 1.00 96.50 85 VAL A CA 1
ATOM 672 C C . VAL A 1 85 ? 3.635 -5.277 2.698 1.00 96.50 85 VAL A C 1
ATOM 674 O O . VAL A 1 85 ? 4.557 -5.285 3.515 1.00 96.50 85 VAL A O 1
ATOM 677 N N . LEU A 1 86 ? 2.611 -4.432 2.790 1.00 95.56 86 LEU A N 1
ATOM 678 C CA . LEU A 1 86 ? 2.495 -3.433 3.854 1.00 95.56 86 LEU A CA 1
ATOM 679 C C . LEU A 1 86 ? 1.052 -3.245 4.327 1.00 95.56 86 LEU A C 1
ATOM 681 O O . LEU A 1 86 ? 0.118 -3.288 3.528 1.00 95.56 86 LEU A O 1
ATOM 685 N N . GLU A 1 87 ? 0.889 -2.982 5.620 1.00 96.94 87 GLU A N 1
ATOM 686 C CA . GLU A 1 87 ? -0.339 -2.432 6.201 1.00 96.94 87 GLU A CA 1
ATOM 687 C C . GLU A 1 87 ? -0.161 -0.928 6.434 1.00 96.94 87 GLU A C 1
ATOM 689 O O . GLU A 1 87 ? 0.891 -0.478 6.900 1.00 96.94 87 GLU A O 1
ATOM 694 N N . THR A 1 88 ? -1.181 -0.120 6.140 1.00 97.81 88 THR A N 1
ATOM 695 C CA . THR A 1 88 ? -1.064 1.340 6.308 1.00 97.81 88 THR A CA 1
ATOM 696 C C . THR A 1 88 ? -0.835 1.771 7.756 1.00 97.81 88 THR A C 1
ATOM 698 O O . THR A 1 88 ? -0.210 2.804 7.994 1.00 97.81 88 THR A O 1
ATOM 701 N N . GLU A 1 89 ? -1.325 1.003 8.728 1.00 97.88 89 GLU A N 1
ATOM 702 C CA . GLU A 1 89 ? -1.127 1.252 10.161 1.00 97.88 89 GLU A CA 1
ATOM 703 C C . GLU A 1 89 ? 0.317 0.935 10.598 1.00 97.88 89 GLU A C 1
ATOM 705 O O . GLU A 1 89 ? 0.911 1.716 11.339 1.00 97.88 89 GLU A O 1
ATOM 710 N N . GLU A 1 90 ? 0.931 -0.138 10.081 1.00 97.56 90 GLU A N 1
ATOM 711 C CA . GLU A 1 90 ? 2.351 -0.457 10.322 1.00 97.56 90 GLU A CA 1
ATOM 712 C C . GLU A 1 90 ? 3.285 0.584 9.700 1.00 97.56 90 GLU A C 1
ATOM 714 O O . GLU A 1 90 ? 4.291 0.979 10.296 1.00 97.56 90 GLU A O 1
ATOM 719 N N . VAL A 1 91 ? 2.953 1.046 8.491 1.00 98.00 91 VAL A N 1
ATOM 720 C CA . VAL A 1 91 ? 3.712 2.099 7.816 1.00 98.00 91 VAL A CA 1
ATOM 721 C C . VAL A 1 91 ? 3.625 3.413 8.587 1.00 98.00 91 VAL A C 1
ATOM 723 O O . VAL A 1 91 ? 4.661 4.047 8.780 1.00 98.00 91 VAL A O 1
ATOM 726 N N . GLU A 1 92 ? 2.439 3.810 9.061 1.00 98.38 92 GLU A N 1
ATOM 727 C CA . GLU A 1 92 ? 2.291 5.000 9.910 1.00 98.38 92 GLU A CA 1
ATOM 728 C C . GLU A 1 92 ? 3.085 4.854 11.213 1.00 98.38 92 GLU A C 1
ATOM 730 O O . GLU A 1 92 ? 3.867 5.739 11.552 1.00 98.38 92 GLU A O 1
ATOM 735 N N . ALA A 1 93 ? 2.959 3.722 11.910 1.00 98.31 93 ALA A N 1
ATOM 736 C CA . ALA A 1 93 ? 3.674 3.474 13.159 1.00 98.31 93 ALA A CA 1
ATOM 737 C C . ALA A 1 93 ? 5.199 3.581 12.987 1.00 98.31 93 ALA A C 1
ATOM 739 O O . ALA A 1 93 ? 5.864 4.302 13.730 1.00 98.31 93 ALA A O 1
ATOM 740 N N . ALA A 1 94 ? 5.758 2.932 11.961 1.00 98.19 94 ALA A N 1
ATOM 741 C CA . ALA A 1 94 ? 7.186 3.014 11.666 1.00 98.19 94 ALA A CA 1
ATOM 742 C C . ALA A 1 94 ? 7.616 4.421 11.216 1.00 98.19 94 ALA A C 1
ATOM 744 O O . ALA A 1 94 ? 8.727 4.850 11.524 1.00 98.19 94 ALA A O 1
ATOM 745 N N . ALA A 1 95 ? 6.763 5.146 10.485 1.00 98.19 95 ALA A N 1
ATOM 746 C CA . ALA A 1 95 ? 7.022 6.533 10.105 1.00 98.19 95 ALA A CA 1
ATOM 747 C C . ALA A 1 95 ? 7.110 7.452 11.334 1.00 98.19 95 ALA A C 1
ATOM 749 O O . ALA A 1 95 ? 7.999 8.301 11.388 1.00 98.19 95 ALA A O 1
ATOM 750 N N . LEU A 1 96 ? 6.229 7.258 12.322 1.00 98.00 96 LEU A N 1
ATOM 751 C CA . LEU A 1 96 ? 6.237 7.995 13.590 1.00 98.00 96 LEU A CA 1
ATOM 752 C C . LEU A 1 96 ? 7.467 7.671 14.454 1.00 98.00 96 LEU A C 1
ATOM 754 O O . LEU A 1 96 ? 7.942 8.548 15.170 1.00 98.00 96 LEU A O 1
ATOM 758 N N . GLU A 1 97 ? 8.027 6.464 14.333 1.00 98.00 97 GLU A N 1
ATOM 759 C CA . GLU A 1 97 ? 9.325 6.085 14.926 1.00 98.00 97 GLU A CA 1
ATOM 760 C C . GLU A 1 97 ? 10.545 6.525 14.093 1.00 98.00 97 GLU A C 1
ATOM 762 O O . GLU A 1 97 ? 11.683 6.164 14.385 1.00 98.00 97 GLU A O 1
ATOM 767 N N . GLY A 1 98 ? 10.345 7.324 13.042 1.00 97.69 98 GLY A N 1
ATOM 768 C CA . GLY A 1 98 ? 11.439 7.928 12.279 1.00 97.69 98 GLY A CA 1
ATOM 769 C C . GLY A 1 98 ? 12.010 7.057 11.158 1.00 97.69 98 GLY A C 1
ATOM 770 O O . GLY A 1 98 ? 13.097 7.347 10.650 1.00 97.69 98 GLY A O 1
ATOM 771 N N . CYS A 1 99 ? 11.302 6.007 10.726 1.00 98.31 99 CYS A N 1
ATOM 772 C CA . CYS A 1 99 ? 11.692 5.250 9.539 1.00 98.31 99 CYS A CA 1
ATOM 773 C C . CYS A 1 99 ? 11.473 6.078 8.263 1.00 98.31 99 CYS A C 1
ATOM 775 O O . CYS A 1 99 ? 10.355 6.166 7.759 1.00 98.31 99 CYS A O 1
ATOM 777 N N . ARG A 1 100 ? 12.555 6.564 7.646 1.00 97.00 100 ARG A N 1
ATOM 778 C CA . ARG A 1 100 ? 12.532 7.478 6.489 1.00 97.00 100 ARG A CA 1
ATOM 779 C C . ARG A 1 100 ? 11.733 6.950 5.295 1.00 97.00 100 ARG A C 1
ATOM 781 O O . ARG A 1 100 ? 10.972 7.702 4.692 1.00 97.00 100 ARG A O 1
ATOM 788 N N . PHE A 1 101 ? 11.871 5.665 4.959 1.00 94.94 101 PHE A N 1
ATOM 789 C CA . PHE A 1 101 ? 11.152 5.083 3.817 1.00 94.94 101 PHE A CA 1
ATOM 790 C C . PHE A 1 101 ? 9.647 4.921 4.090 1.00 94.94 101 PHE A C 1
ATOM 792 O O . PHE A 1 101 ? 8.826 5.244 3.236 1.00 94.94 101 PHE A O 1
ATOM 799 N N . CYS A 1 102 ? 9.264 4.512 5.304 1.00 97.50 102 CYS A N 1
ATOM 800 C CA . CYS A 1 102 ? 7.861 4.504 5.725 1.00 97.50 102 CYS A CA 1
ATOM 801 C C . CYS A 1 102 ? 7.278 5.922 5.798 1.00 97.50 102 CYS A C 1
ATOM 803 O O . CYS A 1 102 ? 6.163 6.121 5.334 1.00 97.50 102 CYS A O 1
ATOM 805 N N . THR A 1 103 ? 8.025 6.914 6.301 1.00 97.38 103 THR A N 1
ATOM 806 C CA . THR A 1 103 ? 7.611 8.329 6.284 1.00 97.38 103 THR A CA 1
ATOM 807 C C . THR A 1 103 ? 7.330 8.802 4.866 1.00 97.38 103 THR A C 1
ATOM 809 O O . THR A 1 103 ? 6.308 9.437 4.625 1.00 97.38 103 THR A O 1
ATOM 812 N N . PHE A 1 104 ? 8.201 8.451 3.918 1.00 94.38 104 PHE A N 1
ATOM 813 C CA . PHE A 1 104 ? 7.995 8.751 2.509 1.00 94.38 104 PHE A CA 1
ATOM 814 C C . PHE A 1 104 ? 6.697 8.113 1.977 1.00 94.38 104 PHE A C 1
ATOM 816 O O . PHE A 1 104 ? 5.846 8.825 1.445 1.00 94.38 104 PHE A O 1
ATOM 823 N N . ILE A 1 105 ? 6.504 6.802 2.172 1.00 94.81 105 ILE A N 1
ATOM 824 C CA . ILE A 1 105 ? 5.295 6.080 1.735 1.00 94.81 105 ILE A CA 1
ATOM 825 C C . ILE A 1 105 ? 4.033 6.709 2.339 1.00 94.81 105 ILE A C 1
ATOM 827 O O . ILE A 1 105 ? 3.079 7.018 1.623 1.00 94.81 105 ILE A O 1
ATOM 831 N N . PHE A 1 106 ? 4.038 6.925 3.654 1.00 95.81 106 PHE A N 1
ATOM 832 C CA . PHE A 1 106 ? 2.917 7.493 4.391 1.00 95.81 106 PHE A CA 1
ATOM 833 C C . PHE A 1 106 ? 2.559 8.893 3.886 1.00 95.81 106 PHE A C 1
ATOM 835 O O . PHE A 1 106 ? 1.395 9.172 3.599 1.00 95.81 106 PHE A O 1
ATOM 842 N N . TYR A 1 107 ? 3.566 9.756 3.715 1.00 94.62 107 TYR A N 1
ATOM 843 C CA . TYR A 1 107 ? 3.377 11.102 3.186 1.00 94.62 107 TYR A CA 1
ATOM 844 C C . TYR A 1 107 ? 2.746 11.076 1.793 1.00 94.62 107 TYR A C 1
ATOM 846 O O . TYR A 1 107 ? 1.811 11.834 1.551 1.00 94.62 107 TYR A O 1
ATOM 854 N N . ARG A 1 108 ? 3.195 10.190 0.893 1.00 91.19 108 ARG A N 1
ATOM 855 C CA . ARG A 1 108 ? 2.626 10.066 -0.460 1.00 91.19 108 ARG A CA 1
ATOM 856 C C . ARG A 1 108 ? 1.158 9.653 -0.429 1.00 91.19 108 ARG A C 1
ATOM 858 O O . ARG A 1 108 ? 0.331 10.348 -1.018 1.00 91.19 108 ARG A O 1
ATOM 865 N N . LEU A 1 109 ? 0.823 8.600 0.321 1.00 93.62 109 LEU A N 1
ATOM 866 C CA . LEU A 1 109 ? -0.563 8.147 0.475 1.00 93.62 109 LEU A CA 1
ATOM 867 C C . LEU A 1 109 ? -1.465 9.242 1.056 1.00 93.62 109 LEU A C 1
ATOM 869 O O . LEU A 1 109 ? -2.611 9.386 0.633 1.00 93.62 109 LEU A O 1
ATOM 873 N N . ASN A 1 110 ? -0.964 10.016 2.021 1.00 93.69 110 ASN A N 1
ATOM 874 C CA . ASN A 1 110 ? -1.722 11.108 2.621 1.00 93.69 110 ASN A CA 1
ATOM 875 C C . ASN A 1 110 ? -1.873 12.304 1.666 1.00 93.69 110 ASN A C 1
ATOM 877 O O . ASN A 1 110 ? -2.977 12.809 1.487 1.00 93.69 110 ASN A O 1
ATOM 881 N N . PHE A 1 111 ? -0.787 12.722 1.010 1.00 90.69 111 PHE A N 1
ATOM 882 C CA . PHE A 1 111 ? -0.767 13.839 0.062 1.00 90.69 111 PHE A CA 1
ATOM 883 C C . PHE A 1 111 ? -1.717 13.612 -1.120 1.00 90.69 111 PHE A C 1
ATOM 885 O O . PHE A 1 111 ? -2.389 14.538 -1.561 1.00 90.69 111 PHE A O 1
ATOM 892 N N . GLN A 1 112 ? -1.824 12.370 -1.593 1.00 88.75 112 GLN A N 1
ATOM 893 C CA . GLN A 1 112 ? -2.727 11.985 -2.681 1.00 88.75 112 GLN A CA 1
ATOM 894 C C . GLN A 1 112 ? -4.164 11.699 -2.204 1.00 88.75 112 GLN A C 1
ATOM 896 O O . GLN A 1 112 ? -5.015 11.312 -3.000 1.00 88.75 112 GLN A O 1
ATOM 901 N N . GLY A 1 113 ? -4.458 11.856 -0.906 1.00 91.88 113 GLY A N 1
ATOM 902 C CA . GLY A 1 113 ? -5.780 11.576 -0.335 1.00 91.88 113 GLY A CA 1
ATOM 903 C C . GLY A 1 113 ? -6.167 10.090 -0.339 1.00 91.88 113 GLY A C 1
ATOM 904 O O . GLY A 1 113 ? -7.340 9.756 -0.164 1.00 91.88 113 GLY A O 1
ATOM 905 N N . LEU A 1 114 ? -5.203 9.185 -0.526 1.00 94.12 114 LEU A N 1
ATOM 906 C CA . LEU A 1 114 ? -5.429 7.745 -0.668 1.00 94.12 114 LEU A CA 1
ATOM 907 C C . LEU A 1 114 ? -5.439 6.999 0.662 1.00 94.12 114 LEU A C 1
ATOM 909 O O . LEU A 1 114 ? -6.071 5.949 0.761 1.00 94.12 114 LEU A O 1
ATOM 913 N N . LEU A 1 115 ? -4.795 7.538 1.700 1.00 96.06 115 LEU A N 1
ATOM 914 C CA . LEU A 1 115 ? -4.627 6.853 2.986 1.00 96.06 115 LEU A CA 1
ATOM 915 C C . LEU A 1 115 ? -5.955 6.341 3.575 1.00 96.06 115 LEU A C 1
ATOM 917 O O . LEU A 1 115 ? -6.056 5.178 3.966 1.00 96.06 115 LEU A O 1
ATOM 921 N N . ARG A 1 116 ? -7.003 7.179 3.598 1.00 96.50 116 ARG A N 1
ATOM 922 C CA . ARG A 1 116 ? -8.321 6.767 4.119 1.00 96.50 116 ARG A CA 1
ATOM 923 C C . ARG A 1 116 ? -8.965 5.690 3.246 1.00 96.50 116 ARG A C 1
ATOM 925 O O . ARG A 1 116 ? -9.588 4.777 3.778 1.00 96.50 116 ARG A O 1
ATOM 932 N N . THR A 1 117 ? -8.817 5.782 1.926 1.00 97.00 117 THR A N 1
ATOM 933 C CA . THR A 1 117 ? -9.333 4.780 0.981 1.00 97.00 117 THR A CA 1
ATOM 934 C C . THR A 1 117 ? -8.672 3.427 1.214 1.00 97.00 117 THR A C 1
ATOM 936 O O . THR A 1 117 ? -9.381 2.437 1.368 1.00 97.00 117 THR A O 1
ATOM 939 N N . PHE A 1 118 ? -7.343 3.396 1.344 1.00 97.44 118 PHE A N 1
ATOM 940 C CA . PHE A 1 118 ? -6.603 2.183 1.688 1.00 97.44 118 PHE A CA 1
ATOM 941 C C . PHE A 1 118 ? -7.141 1.567 2.980 1.00 97.44 118 PHE A C 1
ATOM 943 O O . PHE A 1 118 ? -7.609 0.435 2.956 1.00 97.44 118 PHE A O 1
ATOM 950 N N . ARG A 1 119 ? -7.203 2.336 4.073 1.00 97.75 119 ARG A N 1
ATOM 951 C CA . ARG A 1 119 ? -7.704 1.851 5.374 1.00 97.75 119 ARG A CA 1
ATOM 952 C C . ARG A 1 119 ? -9.117 1.288 5.325 1.00 97.75 119 ARG A C 1
ATOM 954 O O . ARG A 1 119 ? -9.421 0.319 6.011 1.00 97.75 119 ARG A O 1
ATOM 961 N N . ARG A 1 120 ? -9.996 1.874 4.513 1.00 97.94 120 ARG A N 1
ATOM 962 C CA . ARG A 1 120 ? -11.367 1.378 4.337 1.00 97.94 120 ARG A CA 1
ATOM 963 C C . ARG A 1 120 ? -11.404 0.048 3.589 1.00 97.94 120 ARG A C 1
ATOM 965 O O . ARG A 1 120 ? -12.142 -0.847 3.997 1.00 97.94 120 ARG A O 1
ATOM 972 N N . ILE A 1 121 ? -10.585 -0.109 2.547 1.00 97.88 121 ILE A N 1
ATOM 973 C CA . ILE A 1 121 ? -10.425 -1.395 1.854 1.00 97.88 121 ILE A CA 1
ATOM 974 C C . ILE A 1 121 ? -9.840 -2.430 2.823 1.00 97.88 121 ILE A C 1
ATOM 976 O O . ILE A 1 121 ? -10.411 -3.509 2.967 1.00 97.88 121 ILE A O 1
ATOM 980 N N . GLU A 1 122 ? -8.774 -2.089 3.554 1.00 98.06 122 GLU A N 1
ATOM 981 C CA . GLU A 1 122 ? -8.194 -2.965 4.577 1.00 98.06 122 GLU A CA 1
ATOM 982 C C . GLU A 1 122 ? -9.252 -3.397 5.603 1.00 98.06 122 GLU A C 1
ATOM 984 O O . GLU A 1 122 ? -9.389 -4.583 5.887 1.00 98.06 122 GLU A O 1
ATOM 989 N N . ALA A 1 123 ? -10.058 -2.466 6.120 1.00 96.94 123 ALA A N 1
ATOM 990 C CA . ALA A 1 123 ? -11.119 -2.769 7.076 1.00 96.94 123 ALA A CA 1
ATOM 991 C C . ALA A 1 123 ? -12.173 -3.735 6.505 1.00 96.94 123 ALA A C 1
ATOM 993 O O . ALA A 1 123 ? -12.609 -4.647 7.212 1.00 96.94 123 ALA A O 1
ATOM 994 N N . ARG A 1 124 ? -12.571 -3.586 5.232 1.00 97.12 124 ARG A N 1
ATOM 995 C CA . ARG A 1 124 ? -13.468 -4.547 4.563 1.00 97.12 124 ARG A CA 1
ATOM 996 C C . ARG A 1 124 ? -12.837 -5.934 4.458 1.00 97.12 124 ARG A C 1
ATOM 998 O O . ARG A 1 124 ? -13.502 -6.911 4.799 1.00 97.12 124 ARG A O 1
ATOM 1005 N N . LEU A 1 125 ? -11.571 -6.019 4.051 1.00 97.31 125 LEU A N 1
ATOM 1006 C CA . LEU A 1 125 ? -10.842 -7.287 3.937 1.00 97.31 125 LEU A CA 1
ATOM 1007 C C . LEU A 1 125 ? -10.679 -7.973 5.303 1.00 97.31 125 LEU A C 1
ATOM 1009 O O . LEU A 1 125 ? -11.013 -9.150 5.434 1.00 97.31 125 LEU A O 1
ATOM 1013 N N . ARG A 1 126 ? -10.301 -7.229 6.354 1.00 95.94 126 ARG A N 1
ATOM 1014 C CA . ARG A 1 126 ? -10.201 -7.753 7.732 1.00 95.94 126 ARG A CA 1
ATOM 1015 C C . ARG A 1 126 ? -11.527 -8.334 8.219 1.00 95.94 126 ARG A C 1
ATOM 1017 O O . ARG A 1 126 ? -11.543 -9.387 8.847 1.00 95.94 126 ARG A O 1
ATOM 1024 N N . ARG A 1 127 ? -12.652 -7.679 7.910 1.00 95.56 127 ARG A N 1
ATOM 1025 C CA . ARG A 1 127 ? -13.996 -8.161 8.280 1.00 95.56 127 ARG A CA 1
ATOM 1026 C C . ARG A 1 127 ? -14.398 -9.463 7.586 1.00 95.56 127 ARG A C 1
ATOM 1028 O O . ARG A 1 127 ? -15.273 -10.151 8.100 1.00 95.56 127 ARG A O 1
ATOM 1035 N N . LEU A 1 128 ? -13.787 -9.778 6.447 1.00 96.06 128 LEU A N 1
ATOM 1036 C CA . LEU A 1 128 ? -13.938 -11.054 5.746 1.00 96.06 128 LEU A CA 1
ATOM 1037 C C . LEU A 1 128 ? -12.916 -12.110 6.199 1.00 96.06 128 LEU A C 1
ATOM 1039 O O . LEU A 1 128 ? -12.937 -13.224 5.689 1.00 96.06 128 LEU A O 1
ATOM 1043 N N . GLY A 1 129 ? -12.013 -11.778 7.130 1.00 96.12 129 GLY A N 1
ATOM 1044 C CA . GLY A 1 129 ? -10.911 -12.659 7.525 1.00 96.12 129 GLY A CA 1
ATOM 1045 C C . GLY A 1 129 ? -9.831 -12.809 6.448 1.00 96.12 129 GLY A C 1
ATOM 1046 O O . GLY A 1 129 ? -9.090 -13.788 6.461 1.00 96.12 129 GLY A O 1
ATOM 1047 N N . LEU A 1 130 ? -9.750 -11.864 5.506 1.00 96.75 130 LEU A N 1
ATOM 1048 C CA . LEU A 1 130 ? -8.790 -11.879 4.405 1.00 96.75 130 LEU A CA 1
ATOM 1049 C C . LEU A 1 130 ? -7.548 -11.035 4.730 1.00 96.75 130 LEU A C 1
ATOM 1051 O O . LEU A 1 130 ? -7.647 -10.081 5.511 1.00 96.75 130 LEU A O 1
ATOM 1055 N N . PRO A 1 131 ? -6.393 -11.322 4.094 1.00 95.00 131 PRO A N 1
ATOM 1056 C CA . PRO A 1 131 ? -5.222 -10.458 4.174 1.00 95.00 131 PRO A CA 1
ATOM 1057 C C . PRO A 1 131 ? -5.567 -9.035 3.727 1.00 95.00 131 PRO A C 1
ATOM 1059 O O . PRO A 1 131 ? -6.032 -8.809 2.612 1.00 95.00 131 PRO A O 1
ATOM 1062 N N . ALA A 1 132 ? -5.345 -8.073 4.616 1.00 95.38 132 ALA A N 1
ATOM 1063 C CA . ALA A 1 132 ? -5.701 -6.674 4.423 1.00 95.38 132 ALA A CA 1
ATOM 1064 C C . ALA A 1 132 ? -4.461 -5.830 4.132 1.00 95.38 132 ALA A C 1
ATOM 1066 O O . ALA A 1 132 ? -4.245 -4.791 4.748 1.00 95.38 132 ALA A O 1
ATOM 1067 N N . THR A 1 133 ? -3.622 -6.322 3.228 1.00 97.12 133 THR A N 1
ATOM 1068 C CA . THR A 1 133 ? -2.307 -5.756 2.960 1.00 97.12 133 THR A CA 1
ATOM 1069 C C . THR A 1 133 ? -2.232 -5.188 1.552 1.00 97.12 133 THR A C 1
ATOM 1071 O O . THR A 1 133 ? -2.688 -5.797 0.584 1.00 97.12 133 THR A O 1
ATOM 1074 N N . ALA A 1 134 ? -1.648 -4.001 1.440 1.00 96.50 134 ALA A N 1
ATOM 1075 C CA . ALA A 1 134 ? -1.225 -3.411 0.181 1.00 96.50 134 ALA A CA 1
ATOM 1076 C C . ALA A 1 134 ? 0.129 -3.985 -0.253 1.00 96.50 134 ALA A C 1
ATOM 1078 O O . ALA A 1 134 ? 0.843 -4.617 0.531 1.00 96.50 134 ALA A O 1
ATOM 1079 N N . SER A 1 135 ? 0.506 -3.738 -1.504 1.00 95.38 135 SER A N 1
ATOM 1080 C CA . SER A 1 135 ? 1.802 -4.154 -2.034 1.00 95.38 135 SER A CA 1
ATOM 1081 C C . SER A 1 135 ? 2.543 -2.974 -2.659 1.00 95.38 135 SER A C 1
ATOM 1083 O O . SER A 1 135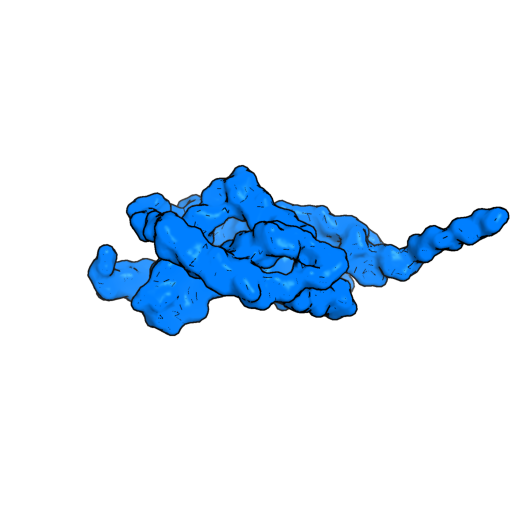 ? 1.975 -2.196 -3.417 1.00 95.38 135 SER A O 1
ATOM 1085 N N . LEU A 1 136 ? 3.819 -2.823 -2.311 1.00 95.19 136 LEU A N 1
ATOM 1086 C CA . LEU A 1 136 ? 4.759 -1.921 -2.964 1.00 95.19 136 LEU A CA 1
ATOM 1087 C C . LEU A 1 136 ? 5.429 -2.689 -4.101 1.00 95.19 136 LEU A C 1
ATOM 1089 O O . LEU A 1 136 ? 6.020 -3.751 -3.876 1.00 95.19 136 LEU A O 1
ATOM 1093 N N . ALA A 1 137 ? 5.363 -2.135 -5.300 1.00 93.81 137 ALA A N 1
ATOM 1094 C CA . ALA A 1 137 ? 5.945 -2.700 -6.503 1.00 93.81 137 ALA A CA 1
ATOM 1095 C C . ALA A 1 137 ? 7.032 -1.782 -7.068 1.00 93.81 137 ALA A C 1
ATOM 1097 O O . ALA A 1 137 ? 7.034 -0.578 -6.808 1.00 93.81 137 ALA A O 1
ATOM 1098 N N . VAL A 1 138 ? 7.960 -2.369 -7.826 1.00 92.38 138 VAL A N 1
ATOM 1099 C CA . VAL A 1 138 ? 9.013 -1.660 -8.560 1.00 92.38 138 VAL A CA 1
ATOM 1100 C C . VAL A 1 138 ? 9.048 -2.109 -10.018 1.00 92.38 138 VAL A C 1
ATOM 1102 O O . VAL A 1 138 ? 8.831 -3.291 -10.283 1.00 92.38 138 VAL A O 1
ATOM 1105 N N . GLN A 1 139 ? 9.360 -1.202 -10.947 1.00 89.44 139 GLN A N 1
ATOM 1106 C CA . GLN A 1 139 ? 9.529 -1.471 -12.383 1.00 89.44 139 GLN A CA 1
ATOM 1107 C C . GLN A 1 139 ? 10.664 -0.628 -12.972 1.00 89.44 139 GLN A C 1
ATOM 1109 O O . GLN A 1 139 ? 10.871 0.512 -12.560 1.00 89.44 139 GLN A O 1
ATOM 1114 N N . ASN A 1 140 ? 11.384 -1.159 -13.961 1.00 84.44 140 ASN A N 1
ATOM 1115 C CA . ASN A 1 140 ? 12.346 -0.370 -14.739 1.00 84.44 140 ASN A CA 1
ATOM 1116 C C . ASN A 1 140 ? 11.606 0.537 -15.745 1.00 84.44 140 ASN A C 1
ATOM 1118 O O . ASN A 1 140 ? 10.713 0.067 -16.449 1.00 84.44 140 ASN A O 1
ATOM 1122 N N . TRP A 1 141 ? 11.982 1.819 -15.841 1.00 75.69 141 TRP A N 1
ATOM 1123 C CA . TRP A 1 141 ? 11.274 2.800 -16.684 1.00 75.69 141 TRP A CA 1
ATOM 1124 C C . TRP A 1 141 ? 11.621 2.739 -18.186 1.00 75.69 141 TRP A C 1
ATOM 1126 O O . TRP A 1 141 ? 10.828 3.215 -18.990 1.00 75.69 141 TRP A O 1
ATOM 1136 N N . THR A 1 142 ? 12.758 2.167 -18.615 1.00 69.31 142 THR A N 1
ATOM 1137 C CA . THR A 1 142 ? 13.201 2.171 -20.037 1.00 69.31 142 THR A CA 1
ATOM 1138 C C . THR A 1 142 ? 14.144 0.996 -20.391 1.00 69.31 142 THR A C 1
ATOM 1140 O O . THR A 1 142 ? 14.339 0.097 -19.580 1.00 69.31 142 THR A O 1
ATOM 1143 N N . GLU A 1 143 ? 14.723 0.981 -21.601 1.00 61.84 143 GLU A N 1
ATOM 1144 C CA . GLU A 1 143 ? 15.746 0.014 -22.061 1.00 61.84 143 GLU A CA 1
ATOM 1145 C C . GLU A 1 143 ? 17.202 0.513 -21.885 1.00 61.84 143 GLU A C 1
ATOM 1147 O O . GLU A 1 143 ? 18.143 -0.145 -22.322 1.00 61.84 143 GLU A O 1
ATOM 1152 N N . LEU A 1 144 ? 17.426 1.694 -21.292 1.00 61.00 144 LEU A N 1
ATOM 1153 C CA . LEU A 1 144 ? 18.751 2.335 -21.276 1.00 61.00 144 LEU A CA 1
ATOM 1154 C C . LEU A 1 144 ? 19.609 1.950 -20.057 1.00 61.00 144 LEU A C 1
ATOM 1156 O O . LEU A 1 144 ? 19.108 1.605 -18.990 1.00 61.00 144 LEU A O 1
ATOM 1160 N N . ASP A 1 145 ? 20.932 2.089 -20.192 1.00 59.28 145 ASP A N 1
ATOM 1161 C CA . ASP A 1 145 ? 21.937 1.655 -19.206 1.00 59.28 145 ASP A CA 1
ATOM 1162 C C . ASP A 1 145 ? 21.786 2.258 -17.795 1.00 59.28 145 ASP A C 1
ATOM 1164 O O . ASP A 1 145 ? 22.295 1.681 -16.833 1.00 59.28 145 ASP A O 1
ATOM 1168 N N . PHE A 1 146 ? 21.055 3.370 -17.655 1.00 61.75 146 PHE A N 1
ATOM 1169 C CA . PHE A 1 146 ? 20.660 3.995 -16.389 1.00 61.75 146 PHE A CA 1
ATOM 1170 C C . PHE A 1 146 ? 19.140 4.179 -16.342 1.00 61.75 146 PHE A C 1
ATOM 1172 O O . PHE A 1 146 ? 18.614 5.280 -16.500 1.00 61.75 146 PHE A O 1
ATOM 1179 N N . THR A 1 147 ? 18.408 3.090 -16.134 1.00 65.50 147 THR A N 1
ATOM 1180 C CA . THR A 1 147 ? 1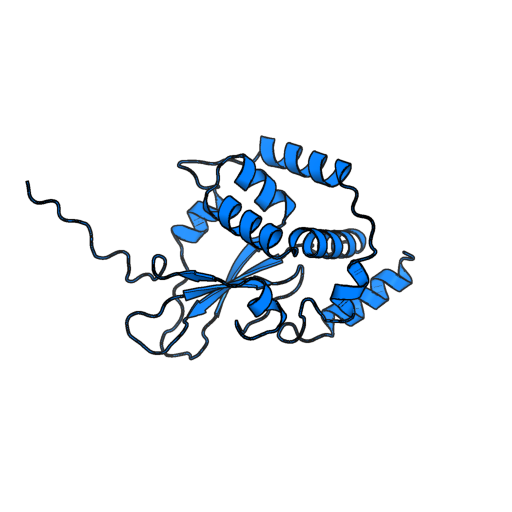6.963 3.171 -15.937 1.00 65.50 147 THR A CA 1
ATOM 1181 C C . THR A 1 147 ? 16.623 3.668 -14.540 1.00 65.50 147 THR A C 1
ATOM 1183 O O . THR A 1 147 ? 16.959 2.978 -13.568 1.00 65.50 147 THR A O 1
ATOM 1186 N N . PRO A 1 148 ? 15.915 4.804 -14.408 1.00 76.50 148 PRO A N 1
ATOM 1187 C CA . PRO A 1 148 ? 15.208 5.077 -13.174 1.00 76.50 148 PRO A CA 1
ATOM 1188 C C . PRO A 1 148 ? 14.212 3.949 -12.916 1.00 76.50 148 PRO A C 1
ATOM 1190 O O . PRO A 1 148 ? 13.687 3.314 -13.841 1.00 76.50 148 PRO A O 1
ATOM 1193 N N . GLN A 1 149 ? 13.995 3.674 -11.638 1.00 83.31 149 GLN A N 1
ATOM 1194 C CA . GLN A 1 149 ? 12.996 2.713 -11.217 1.00 83.31 149 GLN A CA 1
ATOM 1195 C C . GLN A 1 149 ? 11.762 3.451 -10.743 1.00 83.31 149 GLN A C 1
ATOM 1197 O O . GLN A 1 149 ? 11.842 4.421 -9.988 1.00 83.31 149 GLN A O 1
ATOM 1202 N N . LEU A 1 150 ? 10.622 2.968 -11.201 1.00 87.50 150 LEU A N 1
ATOM 1203 C CA . LEU A 1 150 ? 9.321 3.412 -10.758 1.00 87.50 150 LEU A CA 1
ATOM 1204 C C . LEU A 1 150 ? 8.908 2.576 -9.573 1.00 87.50 150 LEU A C 1
ATOM 1206 O O . LEU A 1 150 ? 9.087 1.360 -9.585 1.00 87.50 150 LEU A O 1
ATOM 1210 N N . LEU A 1 151 ? 8.314 3.223 -8.587 1.00 90.25 151 LEU A N 1
ATOM 1211 C CA . LEU A 1 151 ? 7.711 2.562 -7.449 1.00 90.25 151 LEU A CA 1
ATOM 1212 C C . LEU A 1 151 ? 6.256 2.993 -7.353 1.00 90.25 151 LEU A C 1
ATOM 1214 O O . LEU A 1 151 ? 5.967 4.169 -7.555 1.00 90.25 151 LEU A O 1
ATOM 1218 N N . TRP A 1 152 ? 5.360 2.070 -7.017 1.00 93.12 152 TRP A N 1
ATOM 1219 C CA . TRP A 1 152 ? 3.950 2.367 -6.748 1.00 93.12 152 TRP A CA 1
ATOM 1220 C C . TRP A 1 152 ? 3.387 1.432 -5.683 1.00 93.12 152 TRP A C 1
ATOM 1222 O O . TRP A 1 152 ? 3.956 0.381 -5.383 1.00 93.12 152 TRP A O 1
ATOM 1232 N N . ILE A 1 153 ? 2.260 1.832 -5.103 1.00 94.25 153 ILE A N 1
ATOM 1233 C CA . ILE A 1 153 ? 1.562 1.089 -4.059 1.00 94.25 153 ILE A CA 1
ATOM 1234 C C . ILE A 1 153 ? 0.207 0.653 -4.608 1.00 94.25 153 ILE A C 1
ATOM 1236 O O . ILE A 1 153 ? -0.644 1.488 -4.918 1.00 94.25 153 ILE A O 1
ATOM 1240 N N . ASN A 1 154 ? -0.000 -0.654 -4.698 1.00 95.12 154 ASN A N 1
ATOM 1241 C CA . ASN A 1 154 ? -1.277 -1.244 -5.072 1.00 95.12 154 ASN A CA 1
ATOM 1242 C C . ASN A 1 154 ? -2.269 -1.174 -3.910 1.00 95.12 154 ASN A C 1
ATOM 1244 O O . ASN A 1 154 ? -1.876 -1.253 -2.743 1.00 95.12 154 ASN A O 1
ATOM 1248 N N . PHE A 1 155 ? -3.563 -1.092 -4.226 1.00 96.06 155 PHE A N 1
ATOM 1249 C CA . PHE A 1 155 ? -4.612 -1.204 -3.215 1.00 96.06 155 PHE A CA 1
ATOM 1250 C C . PHE A 1 155 ? -4.518 -2.529 -2.432 1.00 96.06 155 PHE A C 1
ATOM 1252 O O . PHE A 1 155 ? -3.975 -3.516 -2.935 1.00 96.06 155 PHE A O 1
ATOM 1259 N N . PRO A 1 156 ? -5.057 -2.589 -1.202 1.00 97.38 156 PRO A N 1
ATOM 1260 C CA . PRO A 1 156 ? -5.026 -3.811 -0.408 1.00 97.38 156 PRO A CA 1
ATOM 1261 C C . PRO A 1 156 ? -5.634 -5.013 -1.144 1.00 97.38 156 PRO A C 1
ATOM 1263 O O . PRO A 1 156 ? -6.743 -4.924 -1.666 1.00 97.38 156 PRO A O 1
ATOM 1266 N N . GLY A 1 157 ? -4.914 -6.132 -1.206 1.00 95.62 157 GLY A N 1
ATOM 1267 C CA . GLY A 1 157 ? -5.331 -7.329 -1.947 1.00 95.62 157 GLY A CA 1
ATOM 1268 C C . GLY A 1 157 ? -5.173 -7.255 -3.473 1.00 95.62 157 GLY A C 1
ATOM 1269 O O . GLY A 1 157 ? -5.622 -8.174 -4.152 1.00 95.62 157 GLY A O 1
ATOM 1270 N N . LYS A 1 158 ? -4.546 -6.200 -4.012 1.00 94.50 158 LYS A N 1
ATOM 1271 C CA . LYS A 1 158 ? -4.252 -6.023 -5.444 1.00 94.50 158 LYS A CA 1
ATOM 1272 C C . LYS A 1 158 ? -2.753 -6.092 -5.725 1.00 94.50 158 LYS A C 1
ATOM 1274 O O . LYS A 1 158 ? -1.929 -5.767 -4.864 1.00 94.50 158 LYS A O 1
ATOM 1279 N N . SER A 1 159 ? -2.400 -6.505 -6.939 1.00 92.31 159 SER A N 1
ATOM 1280 C CA . SER A 1 159 ? -1.020 -6.639 -7.418 1.00 92.31 159 SER A CA 1
ATOM 1281 C C . SER A 1 159 ? -0.895 -6.193 -8.876 1.00 92.31 159 SER A C 1
ATOM 1283 O O . SER A 1 159 ? -0.525 -6.985 -9.741 1.00 92.31 159 SER A O 1
ATOM 1285 N N . ALA A 1 160 ? -1.193 -4.918 -9.157 1.00 89.56 160 ALA A N 1
ATOM 1286 C CA . ALA A 1 160 ? -1.020 -4.377 -10.500 1.00 89.56 160 ALA A CA 1
ATOM 1287 C C . ALA A 1 160 ? 0.446 -4.509 -10.936 1.00 89.56 160 ALA A C 1
ATOM 1289 O O . ALA A 1 160 ? 1.375 -4.244 -10.162 1.00 89.56 160 ALA A O 1
ATOM 1290 N N . SER A 1 161 ? 0.628 -4.934 -12.181 1.00 86.44 161 SER A N 1
ATOM 1291 C CA . SER A 1 161 ? 1.920 -5.232 -12.797 1.00 86.44 161 SER A CA 1
ATOM 1292 C C . SER A 1 161 ? 2.473 -4.075 -13.623 1.00 86.44 161 SER A C 1
ATOM 1294 O O . SER A 1 161 ? 3.625 -4.119 -14.050 1.00 86.44 161 SER A O 1
ATOM 1296 N N . GLU A 1 162 ? 1.652 -3.056 -13.883 1.00 82.25 162 GLU A N 1
ATOM 1297 C CA . GLU A 1 162 ? 2.002 -1.947 -14.763 1.00 82.25 162 GLU A CA 1
ATOM 1298 C C . GLU A 1 162 ? 1.852 -0.595 -14.067 1.00 82.25 162 GLU A C 1
ATOM 1300 O O . GLU A 1 162 ? 0.778 -0.249 -13.577 1.00 82.25 162 GLU A O 1
ATOM 1305 N N . TYR A 1 163 ? 2.912 0.214 -14.099 1.00 70.19 163 TYR A N 1
ATOM 1306 C CA . TYR A 1 163 ? 2.917 1.579 -13.568 1.00 70.19 163 TYR A CA 1
ATOM 1307 C C . TYR A 1 163 ? 1.868 2.516 -14.198 1.00 70.19 163 TYR A C 1
ATOM 1309 O O . TYR A 1 163 ? 1.387 3.427 -13.533 1.00 70.19 163 TYR A O 1
ATOM 1317 N N . GLY A 1 164 ? 1.507 2.295 -15.467 1.00 71.88 164 GLY A N 1
ATOM 1318 C CA . GLY A 1 164 ? 0.486 3.078 -16.179 1.00 71.88 164 GLY A CA 1
ATOM 1319 C C . GLY A 1 164 ? -0.949 2.618 -15.913 1.00 71.88 164 GLY A C 1
ATOM 1320 O O . GLY A 1 164 ? -1.877 3.084 -16.565 1.00 71.88 164 GLY A O 1
ATOM 1321 N N . SER A 1 165 ? -1.145 1.664 -15.000 1.00 78.25 165 SER A N 1
ATOM 1322 C CA . SER A 1 165 ? -2.488 1.284 -14.571 1.00 78.25 165 SER A CA 1
ATOM 1323 C C . SER A 1 165 ? -3.122 2.406 -13.739 1.00 78.25 165 SER A C 1
ATOM 1325 O O . SER A 1 165 ? -2.420 3.040 -12.948 1.00 78.25 165 SER A O 1
ATOM 1327 N N . PRO A 1 166 ? -4.450 2.616 -13.798 1.00 73.44 166 PRO A N 1
ATOM 1328 C CA . PRO A 1 166 ? -5.136 3.608 -12.967 1.00 73.44 166 PRO A CA 1
ATOM 1329 C C . PRO A 1 166 ? -4.874 3.458 -11.456 1.00 73.44 166 PRO A C 1
ATOM 1331 O O . PRO A 1 166 ? -4.946 4.434 -10.706 1.00 73.44 166 PRO A O 1
ATOM 1334 N N . GLY A 1 167 ? -4.569 2.242 -10.988 1.00 61.94 167 GLY A N 1
ATOM 1335 C CA . GLY A 1 167 ? -4.157 1.980 -9.608 1.00 61.94 167 GLY A CA 1
ATOM 1336 C C . GLY A 1 167 ? -2.742 2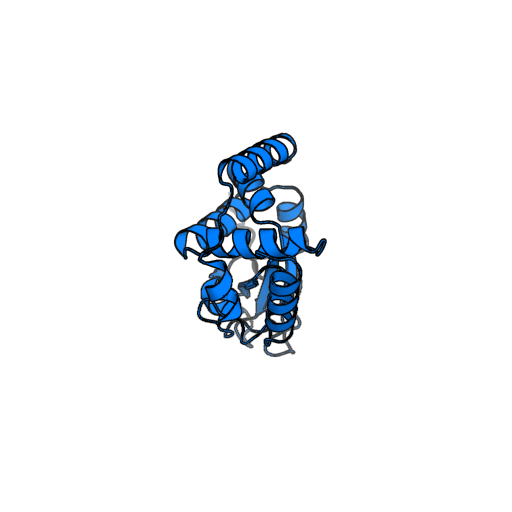.479 -9.307 1.00 61.94 167 GLY A C 1
ATOM 1337 O O . GLY A 1 167 ? -2.535 3.184 -8.317 1.00 61.94 167 GLY A O 1
ATOM 1338 N N . ALA A 1 168 ? -1.780 2.168 -10.177 1.00 64.44 168 ALA A N 1
ATOM 1339 C CA . ALA A 1 168 ? -0.379 2.540 -10.004 1.00 64.44 168 ALA A CA 1
ATOM 1340 C C . ALA A 1 168 ? -0.104 4.030 -10.262 1.00 64.44 168 ALA A C 1
ATOM 1342 O O . ALA A 1 168 ? 0.660 4.646 -9.515 1.00 64.44 168 ALA A O 1
ATOM 1343 N N . GLU A 1 169 ? -0.776 4.645 -11.241 1.00 60.09 169 GLU A N 1
ATOM 1344 C CA . GLU A 1 169 ? -0.635 6.075 -11.550 1.00 60.09 169 GLU A CA 1
ATOM 1345 C C . GLU A 1 169 ? -0.931 6.947 -10.327 1.00 60.09 169 GLU A C 1
ATOM 1347 O O . GLU A 1 169 ? -0.252 7.949 -10.084 1.00 60.09 169 GLU A O 1
ATOM 1352 N N . SER A 1 170 ? -1.897 6.519 -9.511 1.00 58.16 170 SER A N 1
ATOM 1353 C CA . SER A 1 170 ? -2.332 7.248 -8.327 1.00 58.16 170 SER A CA 1
ATOM 1354 C C . SER A 1 170 ? -1.311 7.261 -7.187 1.00 58.16 170 SER A C 1
ATOM 1356 O O . SER A 1 170 ? -1.453 8.094 -6.300 1.00 58.16 170 SER A O 1
ATOM 1358 N N . SER A 1 171 ? -0.277 6.408 -7.197 1.00 60.84 171 SER A N 1
ATOM 1359 C CA . SER A 1 171 ? 0.646 6.216 -6.063 1.00 60.84 171 SER A CA 1
ATOM 1360 C C . SER A 1 171 ? 2.131 6.159 -6.448 1.00 60.84 171 SER A C 1
ATOM 1362 O O . SER A 1 171 ? 2.969 5.749 -5.639 1.00 60.84 171 SER A O 1
ATOM 1364 N N . HIS A 1 172 ? 2.478 6.600 -7.660 1.00 71.38 172 HIS A N 1
ATOM 1365 C CA . HIS A 1 172 ? 3.821 6.405 -8.190 1.00 71.38 172 HIS A CA 1
ATOM 1366 C C . HIS A 1 172 ? 4.865 7.458 -7.786 1.00 71.38 172 HIS A C 1
ATOM 1368 O O . HIS A 1 172 ? 4.534 8.587 -7.405 1.00 71.38 172 HIS A O 1
ATOM 1374 N N . PHE A 1 173 ? 6.145 7.100 -7.920 1.00 76.75 173 PHE A N 1
ATOM 1375 C CA . PHE A 1 173 ? 7.289 8.013 -7.858 1.00 76.75 173 PHE A CA 1
ATOM 1376 C C . PHE A 1 173 ? 8.530 7.424 -8.548 1.00 76.75 173 PHE A C 1
ATOM 1378 O O . PHE A 1 173 ? 8.728 6.209 -8.579 1.00 76.75 173 PHE A O 1
ATOM 1385 N N . GLU A 1 174 ? 9.370 8.306 -9.090 1.00 72.81 174 GLU A N 1
ATOM 1386 C CA . GLU A 1 174 ? 10.605 7.962 -9.798 1.00 72.81 174 GLU A CA 1
ATOM 1387 C C . GLU A 1 174 ? 11.809 7.984 -8.844 1.00 72.81 174 GLU A C 1
ATOM 1389 O O . GLU A 1 174 ? 11.989 8.926 -8.068 1.00 72.81 174 GLU A O 1
ATOM 1394 N N . SER A 1 175 ? 12.645 6.946 -8.897 1.00 65.50 175 SER A N 1
ATOM 1395 C CA . SER A 1 175 ? 13.893 6.864 -8.140 1.00 65.50 175 SER A CA 1
ATOM 1396 C C . SER A 1 175 ? 15.095 6.693 -9.063 1.00 65.50 175 SER A C 1
ATOM 1398 O O . SER A 1 175 ? 15.226 5.692 -9.768 1.00 65.50 175 SER A O 1
ATOM 1400 N N . HIS A 1 176 ? 16.025 7.646 -8.985 1.00 62.47 176 HIS A N 1
ATOM 1401 C CA . HIS A 1 176 ? 17.332 7.577 -9.648 1.00 62.47 176 HIS A CA 1
ATOM 1402 C C . HIS A 1 176 ? 18.438 7.008 -8.744 1.00 62.47 176 HIS A C 1
ATOM 1404 O O . HIS A 1 176 ? 19.541 6.753 -9.214 1.00 62.47 176 HIS A O 1
ATOM 1410 N N . VAL A 1 177 ? 18.164 6.833 -7.445 1.00 57.62 177 VAL A N 1
ATOM 1411 C CA . VAL A 1 177 ? 19.185 6.543 -6.418 1.00 57.62 177 VAL A CA 1
ATOM 1412 C C . VAL A 1 177 ? 19.254 5.054 -6.070 1.00 57.62 177 VAL A C 1
ATOM 1414 O O . VAL A 1 177 ? 20.298 4.570 -5.650 1.00 57.62 177 VAL A O 1
ATOM 1417 N N . ILE A 1 178 ? 18.155 4.315 -6.251 1.00 57.59 178 ILE A N 1
ATOM 1418 C CA . ILE A 1 178 ? 18.020 2.922 -5.782 1.00 57.59 178 ILE A CA 1
ATOM 1419 C C . ILE A 1 178 ? 18.315 1.906 -6.909 1.00 57.59 178 ILE A C 1
ATOM 1421 O O . ILE A 1 178 ? 18.262 0.696 -6.716 1.00 57.59 178 ILE A O 1
ATOM 1425 N N . SER A 1 179 ? 18.706 2.374 -8.100 1.00 54.94 179 SER A N 1
ATOM 1426 C CA . SER A 1 179 ? 19.217 1.468 -9.132 1.00 54.94 179 SER A CA 1
ATOM 1427 C C . SER A 1 179 ? 20.508 0.801 -8.627 1.00 54.94 179 SER A C 1
ATOM 1429 O O . SER A 1 179 ? 21.381 1.512 -8.124 1.00 54.94 179 SER A O 1
ATOM 1431 N N . PRO A 1 180 ? 20.698 -0.525 -8.783 1.00 51.31 180 PRO A N 1
ATOM 1432 C CA . PRO A 1 180 ? 21.907 -1.232 -8.337 1.00 51.31 180 PRO A CA 1
ATOM 1433 C C . PRO A 1 180 ? 23.210 -0.713 -8.977 1.00 51.31 180 PRO A C 1
ATOM 1435 O O . PRO A 1 180 ? 24.303 -1.090 -8.562 1.00 51.31 180 PRO A O 1
ATOM 1438 N N . LEU A 1 181 ? 23.114 0.176 -9.972 1.00 48.84 181 LEU A N 1
ATOM 1439 C CA . LEU A 1 181 ? 24.245 0.893 -10.561 1.00 48.84 181 LEU A CA 1
ATOM 1440 C C . LEU A 1 181 ? 24.661 2.160 -9.793 1.00 48.84 181 LEU A C 1
ATOM 1442 O O . LEU A 1 181 ? 25.759 2.670 -10.015 1.00 48.84 181 LEU A O 1
ATOM 1446 N N . CYS A 1 182 ? 23.836 2.670 -8.876 1.00 46.16 182 CYS A N 1
ATOM 1447 C CA . CYS A 1 182 ? 24.165 3.851 -8.074 1.00 46.16 182 CYS A CA 1
ATOM 1448 C C . CYS A 1 182 ? 25.152 3.545 -6.932 1.00 46.16 182 CYS A C 1
ATOM 1450 O O . CYS A 1 182 ? 25.730 4.463 -6.353 1.00 46.16 182 CYS A O 1
ATOM 1452 N N . THR A 1 183 ? 25.429 2.267 -6.656 1.00 41.78 183 THR A N 1
ATOM 1453 C CA . THR A 1 183 ? 26.365 1.827 -5.608 1.00 41.78 183 THR A CA 1
ATOM 1454 C C . THR A 1 183 ? 27.847 1.926 -6.017 1.00 41.78 183 THR A C 1
ATOM 1456 O O . THR A 1 183 ? 28.722 1.524 -5.258 1.00 41.78 183 THR A O 1
ATOM 1459 N N . LEU A 1 184 ? 28.175 2.492 -7.187 1.00 37.50 184 LEU A N 1
ATOM 1460 C CA . LEU A 1 184 ? 29.555 2.577 -7.692 1.00 37.50 184 LEU A CA 1
ATOM 1461 C C . LEU A 1 184 ? 29.954 3.976 -8.189 1.00 37.50 184 LEU A C 1
ATOM 1463 O O . LEU A 1 184 ? 30.554 4.135 -9.245 1.00 37.50 184 LEU A O 1
ATOM 1467 N N . LYS A 1 185 ? 29.714 5.004 -7.372 1.00 33.97 185 LYS A N 1
ATOM 1468 C CA . LYS A 1 185 ? 30.679 6.105 -7.211 1.00 33.97 185 LYS A CA 1
ATOM 1469 C C . LYS A 1 185 ? 30.777 6.447 -5.733 1.00 33.97 185 LYS A C 1
ATOM 1471 O O . LYS A 1 185 ? 30.204 7.423 -5.259 1.00 33.97 185 LYS A O 1
ATOM 1476 N N . ALA A 1 186 ? 31.519 5.613 -5.006 1.00 34.44 186 ALA A N 1
ATOM 1477 C CA . ALA A 1 186 ? 32.151 6.052 -3.776 1.00 34.44 186 ALA A CA 1
ATOM 1478 C C . ALA A 1 186 ? 32.838 7.392 -4.069 1.00 34.44 186 ALA A C 1
ATOM 1480 O O . ALA A 1 186 ? 33.674 7.491 -4.970 1.00 34.44 186 ALA A O 1
ATOM 1481 N N . ILE A 1 187 ? 32.428 8.428 -3.346 1.00 33.62 187 ILE A N 1
ATOM 1482 C CA . ILE A 1 187 ? 33.146 9.690 -3.274 1.00 33.62 187 ILE A CA 1
ATOM 1483 C C . ILE A 1 187 ? 34.526 9.337 -2.715 1.00 33.62 187 ILE A C 1
ATOM 1485 O O . ILE A 1 187 ? 34.701 9.178 -1.512 1.00 33.62 187 ILE A O 1
ATOM 1489 N N . THR A 1 188 ? 35.511 9.157 -3.592 1.00 30.70 188 THR A N 1
ATOM 1490 C CA . THR A 1 188 ? 36.917 9.263 -3.215 1.00 30.70 188 THR A CA 1
ATOM 1491 C C . THR A 1 188 ? 37.174 10.732 -2.922 1.00 30.70 188 THR A C 1
ATOM 1493 O O . THR A 1 188 ? 37.534 11.500 -3.814 1.00 30.70 188 THR A O 1
ATOM 1496 N N . THR A 1 189 ? 36.966 11.140 -1.674 1.00 34.41 189 THR A N 1
ATOM 1497 C CA . THR A 1 189 ? 37.665 12.289 -1.110 1.00 34.41 189 THR A CA 1
ATOM 1498 C C . THR A 1 189 ? 39.152 11.947 -1.123 1.00 34.41 189 THR A C 1
ATOM 1500 O O . THR A 1 189 ? 39.629 11.130 -0.337 1.00 34.41 189 THR A O 1
ATOM 1503 N N . ARG A 1 190 ? 39.889 12.516 -2.083 1.00 31.88 190 ARG A N 1
ATOM 1504 C CA . ARG A 1 190 ? 41.340 12.650 -1.947 1.00 31.88 190 ARG A CA 1
ATOM 1505 C C . ARG A 1 190 ? 41.607 13.701 -0.869 1.00 31.88 190 ARG A C 1
ATOM 1507 O O . ARG A 1 190 ? 40.908 14.713 -0.831 1.00 31.88 190 ARG A O 1
ATOM 1514 N N . ALA A 1 191 ? 42.557 13.364 0.001 1.00 38.28 191 ALA A N 1
ATOM 1515 C CA . ALA A 1 191 ? 43.113 14.207 1.054 1.00 38.28 191 ALA A CA 1
ATOM 1516 C C . ALA A 1 191 ? 43.702 15.514 0.509 1.00 38.28 191 ALA A C 1
ATOM 1518 O O . ALA A 1 191 ? 44.134 15.513 -0.669 1.00 38.28 191 ALA A O 1
#

Radius of gyration: 18.01 Å; Cα contacts (8 Å, |Δi|>4): 306; chains: 1; bounding box: 68×27×43 Å

Organism: NCBI:txid1682393

Sequence (191 aa):
MKLSSLEAWYQAYIAEDDNATGVDSAVVQAVKSDYLDDDLVNSRVQSLRATACVEQGFCHQCKHLLEHWPSLPRDVLRAHRIVRVLETEEVEAAALEGCRFCTFIFYRLNFQGLLRTFRRIEA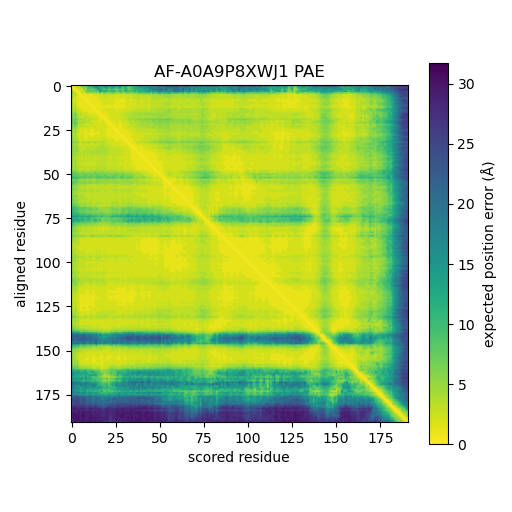RLRRLGLPATASLAVQNWTELDFTPQLLWINFPGKSASEYGSPGAESSHFESHVISPLCTLKAITTRA

Mean predicted aligned error: 6.83 Å

Foldseek 3Di:
DDPVVLVVLVVVVVVPALLADACPDPSLVVLPPPDDPVVVLVVLLVVLLVVFDADPQATPLRVVCLVCPDDFDLPDDLGKDFSDKDDLSNLSSNVVVRNPVSVVQNCLCVVLVNSVSLSSQLVSQVVVVHQSIKTKMWTFPDNDPQTWIKIFIGRGPGDHSDCPRNRNVSGIDTHSCSPPVNVPDDPPPDD

Secondary structure (DSSP, 8-state):
--HHHHHHHHHHHHHS-TTT--TTSHHHHTTTT----HHHHHHHHHHHHTT--EETTEEHHHHHHHHTPPPPPSSSTT-EEEEEEE-HHHHHHHHHTT-HHHHHHHHHHHHTT-HHHHHHHHHHHHHTT----EEEEEEE--SSSSPPEEEEEEPTT-----TTSHHHHTT-EEESSSSTTGGG-------

Solvent-accessible surface area (backbone atoms only — not comparable to full-atom values): 10657 Å² total; per-residue (Å²): 134,56,71,70,61,52,52,53,48,48,54,53,47,70,70,46,52,44,48,61,46,18,74,84,30,69,66,53,49,66,40,70,80,57,86,72,62,62,67,60,51,50,53,50,22,55,58,46,33,79,68,47,60,49,57,99,46,26,26,62,69,57,44,50,41,66,78,59,56,81,88,64,62,73,90,43,83,64,32,56,46,79,74,42,79,45,42,76,52,58,33,44,16,31,24,76,60,46,8,53,66,33,35,51,53,45,49,50,34,51,75,64,66,40,44,66,56,44,51,40,49,20,52,54,29,48,75,71,75,40,79,41,34,24,29,35,34,38,29,52,72,61,86,54,100,80,42,40,33,36,36,26,44,30,56,48,73,37,72,48,70,43,66,86,13,48,25,21,58,70,46,55,50,81,34,78,69,79,37,88,74,56,79,74,69,74,81,76,78,76,132